Protein AF-A0A497MCX7-F1 (afdb_monomer_lite)

pLDDT: mean 82.92, std 21.29, range [34.97, 98.62]

Radius of gyration: 28.38 Å; chains: 1; bounding box: 63×78×64 Å

Foldseek 3Di:
DDDDDDWDKDKDKDKDKDKDWDDDDDPDDDDDPTDIDIDIDIDIDIDGDDPDQADADPPPRHNLKDFAPPDPGPQAWMARLPPRDIDGHHDDPVRSLCSLLPAADPLRVVQSVQSCCCRVVVPVVGDNSVPWDKDWFWDPDPPDAFKTWTWIDTPQKIKIWIWGPDRSQPIKIWIFIDHNNHTPATWIAHSNHIDGD

Structure (mmCIF, N/CA/C/O backbone):
data_AF-A0A497MCX7-F1
#
_entry.id   AF-A0A497MCX7-F1
#
loop_
_atom_site.group_PDB
_atom_site.id
_atom_site.type_symbol
_atom_site.label_atom_id
_atom_site.label_alt_id
_atom_site.label_comp_id
_atom_site.label_asym_id
_atom_site.label_entity_id
_atom_site.label_seq_id
_atom_site.pdbx_PDB_ins_code
_atom_site.Cartn_x
_atom_site.Cartn_y
_atom_site.Cartn_z
_atom_site.occupancy
_atom_site.B_iso_or_equiv
_atom_site.auth_seq_id
_atom_site.auth_comp_id
_atom_site.auth_asym_id
_atom_site.auth_atom_id
_atom_site.pdbx_PDB_model_num
ATOM 1 N N . MET A 1 1 ? -6.313 2.128 -35.343 1.00 34.97 1 MET A N 1
ATOM 2 C CA . MET A 1 1 ? -4.839 2.001 -35.446 1.00 34.97 1 MET A CA 1
ATOM 3 C C . MET A 1 1 ? -4.384 0.800 -34.627 1.00 34.97 1 MET A C 1
ATOM 5 O O . MET A 1 1 ? -4.460 0.830 -33.407 1.00 34.97 1 MET A O 1
ATOM 9 N N . SER A 1 2 ? -4.014 -0.288 -35.305 1.00 35.59 2 SER A N 1
ATOM 10 C CA . SER A 1 2 ? -3.614 -1.563 -34.694 1.00 35.59 2 SER A CA 1
ATOM 11 C C . SER A 1 2 ? -2.166 -1.484 -34.199 1.00 35.59 2 SER A C 1
ATOM 13 O O . SER A 1 2 ? -1.246 -1.266 -34.986 1.00 35.59 2 SER A O 1
ATOM 15 N N . SER A 1 3 ? -1.964 -1.613 -32.886 1.00 36.03 3 SER A N 1
ATOM 16 C CA . SER A 1 3 ? -0.640 -1.626 -32.259 1.00 36.03 3 SER A CA 1
ATOM 17 C C . SER A 1 3 ? -0.003 -3.004 -32.452 1.00 36.03 3 SER A C 1
ATOM 19 O O . SER A 1 3 ? -0.353 -3.967 -31.769 1.00 36.03 3 SER A O 1
ATOM 21 N N . ARG A 1 4 ? 0.938 -3.109 -33.399 1.00 41.69 4 ARG A N 1
ATOM 22 C CA . ARG A 1 4 ? 1.825 -4.275 -33.522 1.00 41.69 4 ARG A CA 1
ATOM 23 C C . ARG A 1 4 ? 2.692 -4.354 -32.261 1.00 41.69 4 ARG A C 1
ATOM 25 O O . ARG A 1 4 ? 3.609 -3.555 -32.095 1.00 41.69 4 ARG A O 1
ATOM 32 N N . ARG A 1 5 ? 2.407 -5.305 -31.366 1.00 44.16 5 ARG A N 1
ATOM 33 C CA . ARG A 1 5 ? 3.313 -5.656 -30.261 1.00 44.16 5 ARG A CA 1
ATOM 34 C C . ARG A 1 5 ? 4.554 -6.320 -30.860 1.00 44.16 5 ARG A C 1
ATOM 36 O O . ARG A 1 5 ? 4.453 -7.394 -31.448 1.00 44.16 5 ARG A O 1
ATOM 43 N N . SER A 1 6 ? 5.708 -5.671 -30.747 1.00 40.19 6 SER A N 1
ATOM 44 C CA . SER A 1 6 ? 7.000 -6.265 -31.079 1.00 40.19 6 SER A CA 1
ATOM 45 C C . SER A 1 6 ? 7.389 -7.251 -29.975 1.00 40.19 6 SER A C 1
ATOM 47 O O . SER A 1 6 ? 7.612 -6.874 -28.828 1.00 40.19 6 SER A O 1
ATOM 49 N N . PHE A 1 7 ? 7.431 -8.538 -30.310 1.00 42.22 7 PHE A N 1
ATOM 50 C CA . PHE A 1 7 ? 7.986 -9.577 -29.446 1.00 42.22 7 PHE A CA 1
ATOM 51 C C . PHE A 1 7 ? 9.450 -9.783 -29.839 1.00 42.22 7 PHE A C 1
ATOM 53 O O . PHE A 1 7 ? 9.732 -10.002 -31.019 1.00 42.22 7 PHE A O 1
ATOM 60 N N . LEU A 1 8 ? 10.380 -9.724 -28.880 1.00 45.66 8 LEU A N 1
ATOM 61 C CA . LEU A 1 8 ? 11.748 -10.173 -29.131 1.00 45.66 8 LEU A CA 1
ATOM 62 C C . LEU A 1 8 ? 11.752 -11.703 -29.189 1.00 45.66 8 LEU A C 1
ATOM 64 O O . LEU A 1 8 ? 11.409 -12.380 -28.218 1.00 45.66 8 LEU A O 1
ATOM 68 N N . LYS A 1 9 ? 12.109 -12.240 -30.355 1.00 38.88 9 LYS A N 1
ATOM 69 C CA . LYS A 1 9 ? 12.326 -13.670 -30.566 1.00 38.88 9 LYS A CA 1
ATOM 70 C C . LYS A 1 9 ? 13.809 -13.943 -30.375 1.00 38.88 9 LYS A C 1
ATOM 72 O O . LYS A 1 9 ? 14.625 -13.376 -31.095 1.00 38.88 9 LYS A O 1
ATOM 77 N N . TYR A 1 10 ? 14.143 -14.816 -29.437 1.00 46.81 10 TYR A N 1
ATOM 78 C CA . TYR A 1 10 ? 15.496 -15.339 -29.296 1.00 46.81 10 TYR A CA 1
ATOM 79 C C . TYR A 1 10 ? 15.496 -16.804 -29.738 1.00 46.81 10 TYR A C 1
ATOM 81 O O . TYR A 1 10 ? 14.573 -17.559 -29.419 1.00 46.81 10 TYR A O 1
ATOM 89 N N . ALA A 1 11 ? 16.509 -17.191 -30.511 1.00 42.12 11 ALA A N 1
ATOM 90 C CA . ALA A 1 11 ? 16.743 -18.578 -30.885 1.00 42.12 11 ALA A CA 1
ATOM 91 C C . ALA A 1 11 ? 17.741 -19.180 -29.894 1.00 42.12 11 ALA A C 1
ATOM 93 O O . ALA A 1 11 ? 18.846 -18.662 -29.740 1.00 42.12 11 ALA A O 1
ATOM 94 N N . VAL A 1 12 ? 17.348 -20.258 -29.220 1.00 50.28 12 VAL A N 1
ATOM 95 C CA . VAL A 1 12 ? 18.275 -21.084 -28.444 1.00 50.28 12 VAL A CA 1
ATOM 96 C C . VAL A 1 12 ? 18.600 -22.297 -29.306 1.00 50.28 12 VAL A C 1
ATOM 98 O O . VAL A 1 12 ? 17.693 -23.005 -29.750 1.00 50.28 12 VAL A O 1
ATOM 101 N N . VAL A 1 13 ? 19.887 -22.503 -29.575 1.00 47.22 13 VAL A N 1
ATOM 102 C CA . VAL A 1 13 ? 20.379 -23.651 -30.340 1.00 47.22 13 VAL A CA 1
ATOM 103 C C . VAL A 1 13 ? 20.881 -24.685 -29.344 1.00 47.22 13 VAL A C 1
ATOM 105 O O . VAL A 1 13 ? 21.823 -24.418 -28.601 1.00 47.22 13 VAL A O 1
ATOM 108 N N . VAL A 1 14 ? 20.243 -25.854 -29.318 1.00 52.25 14 VAL A N 1
ATOM 109 C CA . VAL A 1 14 ? 20.723 -27.008 -28.552 1.00 52.25 14 VAL A CA 1
ATOM 110 C C . VAL A 1 14 ? 21.223 -28.043 -29.550 1.00 52.25 14 VAL A C 1
ATOM 112 O O . VAL A 1 14 ? 20.478 -28.480 -30.430 1.00 52.25 14 VAL A O 1
ATOM 115 N N . VAL A 1 15 ? 22.496 -28.412 -29.426 1.00 49.47 15 VAL A N 1
ATOM 116 C CA . VAL A 1 15 ? 23.101 -29.484 -30.219 1.00 49.47 15 VAL A CA 1
ATOM 117 C C . VAL A 1 15 ? 23.010 -30.764 -29.404 1.00 49.47 15 VAL A C 1
ATOM 119 O O . VAL A 1 15 ? 23.527 -30.828 -28.289 1.00 49.47 15 VAL A O 1
ATOM 122 N N . VAL A 1 16 ? 22.317 -31.765 -29.942 1.00 51.94 16 VAL A N 1
ATOM 123 C CA . VAL A 1 16 ? 22.248 -33.101 -29.348 1.00 51.94 16 VAL A CA 1
ATOM 124 C C . VAL A 1 16 ? 22.991 -34.055 -30.272 1.00 51.94 16 VAL A C 1
ATOM 126 O O . VAL A 1 16 ? 22.637 -34.184 -31.447 1.00 51.94 16 VAL A O 1
ATOM 129 N N . SER A 1 17 ? 24.012 -34.717 -29.735 1.00 46.06 17 SER A N 1
ATOM 130 C CA . SER A 1 17 ? 24.825 -35.691 -30.465 1.00 46.06 17 SER A CA 1
ATOM 131 C C . SER A 1 17 ? 24.505 -37.096 -29.968 1.00 46.06 17 SER A C 1
ATOM 133 O O . SER A 1 17 ? 24.541 -37.355 -28.765 1.00 46.06 17 SER A O 1
ATOM 135 N N . ALA A 1 18 ? 24.199 -38.009 -30.889 1.00 48.91 18 ALA A N 1
ATOM 136 C CA . ALA A 1 18 ? 24.044 -39.430 -30.599 1.00 48.91 18 ALA A CA 1
ATOM 137 C C . ALA A 1 18 ? 25.051 -40.235 -31.429 1.00 48.91 18 ALA A C 1
ATOM 139 O O . ALA A 1 18 ? 25.219 -39.997 -32.628 1.00 48.91 18 ALA A O 1
ATOM 140 N N . VAL A 1 19 ? 25.725 -41.188 -30.784 1.00 49.69 19 VAL A N 1
ATOM 141 C CA . VAL A 1 19 ? 26.659 -42.111 -31.439 1.00 49.69 19 VAL A CA 1
ATOM 142 C C . VAL A 1 19 ? 25.929 -43.425 -31.673 1.00 49.69 19 VAL A C 1
ATOM 144 O O . VAL A 1 19 ? 25.450 -44.041 -30.722 1.00 49.69 19 VAL A O 1
ATOM 147 N N . VAL A 1 20 ? 25.829 -43.850 -32.933 1.00 49.81 20 VAL A N 1
ATOM 148 C CA . VAL A 1 20 ? 25.212 -45.130 -33.297 1.00 49.81 20 VAL A CA 1
ATOM 149 C C . VAL A 1 20 ? 26.296 -46.057 -33.835 1.00 49.81 20 VAL A C 1
ATOM 151 O O . VAL A 1 20 ? 27.012 -45.714 -34.778 1.00 49.81 20 VAL A O 1
ATOM 154 N N . THR A 1 21 ? 26.406 -47.243 -33.239 1.00 50.03 21 THR A N 1
ATOM 155 C CA . THR A 1 21 ? 27.347 -48.283 -33.666 1.00 50.03 21 THR A CA 1
ATOM 156 C C . THR A 1 21 ? 26.560 -49.418 -34.304 1.00 50.03 21 THR A C 1
ATOM 158 O O . THR A 1 21 ? 25.803 -50.108 -33.625 1.00 50.03 21 THR A O 1
ATOM 161 N N . ALA A 1 22 ? 26.721 -49.617 -35.612 1.00 51.72 22 ALA A N 1
ATOM 162 C CA . ALA A 1 22 ? 26.140 -50.760 -36.307 1.00 51.72 22 ALA A CA 1
ATOM 163 C C . ALA A 1 22 ? 27.131 -51.933 -36.282 1.00 51.72 22 ALA A C 1
ATOM 165 O O . ALA A 1 22 ? 28.214 -51.842 -36.859 1.00 51.72 22 ALA A O 1
ATOM 166 N N . ALA A 1 23 ? 26.764 -53.034 -35.627 1.00 49.00 23 ALA A N 1
ATOM 167 C CA . ALA A 1 23 ? 27.477 -54.304 -35.732 1.00 49.00 23 ALA A CA 1
ATOM 168 C C . ALA A 1 23 ? 26.759 -55.178 -36.770 1.00 49.00 23 ALA A C 1
ATOM 170 O O . ALA A 1 23 ? 25.664 -55.673 -36.517 1.00 49.00 23 ALA A O 1
ATOM 171 N N . GLY A 1 24 ? 27.341 -55.323 -37.961 1.00 46.06 24 GLY A N 1
ATOM 172 C CA . GLY A 1 24 ? 26.844 -56.261 -38.966 1.00 46.06 24 GLY A CA 1
ATOM 173 C C . GLY A 1 24 ? 27.399 -57.658 -38.704 1.00 46.06 24 GLY A C 1
ATOM 174 O O . GLY A 1 24 ? 28.614 -57.830 -38.665 1.00 46.06 24 GLY A O 1
ATOM 175 N N . THR A 1 25 ? 26.536 -58.660 -38.541 1.00 46.88 25 THR A N 1
ATOM 176 C CA . THR A 1 25 ? 26.940 -60.069 -38.482 1.00 46.88 25 THR A CA 1
ATOM 177 C C . THR A 1 25 ? 26.819 -60.699 -39.867 1.00 46.88 25 THR A C 1
ATOM 179 O O . THR A 1 25 ? 25.727 -61.014 -40.327 1.00 46.88 25 THR A O 1
ATOM 182 N N . TRP A 1 26 ? 27.957 -60.917 -40.527 1.00 48.31 26 TRP A N 1
ATOM 183 C CA . TRP A 1 26 ? 28.061 -61.822 -41.672 1.00 48.31 26 TRP A CA 1
ATOM 184 C C . TRP A 1 26 ? 29.090 -62.892 -41.331 1.00 48.31 26 TRP A C 1
ATOM 186 O O . TRP A 1 26 ? 30.227 -62.590 -40.974 1.00 48.31 26 TRP A O 1
ATOM 196 N N . GLY A 1 27 ? 28.653 -64.149 -41.355 1.00 49.25 27 GLY A N 1
ATOM 197 C CA . GLY A 1 27 ? 29.453 -65.284 -40.924 1.00 49.25 27 GLY A CA 1
ATOM 198 C C . GLY A 1 27 ? 30.509 -65.664 -41.946 1.00 49.25 27 GLY A C 1
ATOM 199 O O . GLY A 1 27 ? 30.279 -66.612 -42.672 1.00 49.25 27 GLY A O 1
ATOM 200 N N . ILE A 1 28 ? 31.647 -64.966 -41.981 1.00 47.88 28 ILE A N 1
ATOM 201 C CA . ILE A 1 28 ? 32.963 -65.512 -42.360 1.00 47.88 28 ILE A CA 1
ATOM 202 C C . ILE A 1 28 ? 34.044 -64.596 -41.753 1.00 47.88 28 ILE A C 1
ATOM 204 O O . ILE A 1 28 ? 33.935 -63.374 -41.822 1.00 47.88 28 ILE A O 1
ATOM 208 N N . ALA A 1 29 ? 35.058 -65.178 -41.107 1.00 47.22 29 ALA A N 1
ATOM 209 C CA . ALA A 1 29 ? 36.025 -64.479 -40.258 1.00 47.22 29 ALA A CA 1
ATOM 210 C C . ALA A 1 29 ? 36.982 -63.550 -41.038 1.00 47.22 29 ALA A C 1
ATOM 212 O O . ALA A 1 29 ? 38.062 -63.962 -41.448 1.00 47.22 29 ALA A O 1
ATOM 213 N N . LEU A 1 30 ? 36.608 -62.278 -41.186 1.00 43.28 30 LEU A N 1
ATOM 214 C CA . LEU A 1 30 ? 37.504 -61.160 -41.497 1.00 43.28 30 LEU A CA 1
ATOM 215 C C . LEU A 1 30 ? 37.097 -59.968 -40.617 1.00 43.28 30 LEU A C 1
ATOM 217 O O . LEU A 1 30 ? 35.990 -59.446 -40.739 1.00 43.28 30 LEU A O 1
ATOM 221 N N . SER A 1 31 ? 37.968 -59.551 -39.693 1.00 45.56 31 SER A N 1
ATOM 222 C CA . SER A 1 31 ? 37.706 -58.415 -38.802 1.00 45.56 31 SER A CA 1
ATOM 223 C C . SER A 1 31 ? 37.774 -57.098 -39.579 1.00 45.56 31 SER A C 1
ATOM 225 O O . SER A 1 31 ? 38.862 -56.628 -39.913 1.00 45.56 31 SER A O 1
ATOM 227 N N . MET A 1 32 ? 36.624 -56.484 -39.855 1.00 48.66 32 MET A N 1
ATOM 228 C CA . MET A 1 32 ? 36.565 -55.097 -40.324 1.00 48.66 32 MET A CA 1
ATOM 229 C C . MET A 1 32 ? 36.502 -54.131 -39.129 1.00 48.66 32 MET A C 1
ATOM 231 O O . MET A 1 32 ? 35.839 -54.441 -38.136 1.00 48.66 32 MET A O 1
ATOM 235 N N . PRO A 1 33 ? 37.150 -52.952 -39.199 1.00 51.59 33 PRO A N 1
ATOM 236 C CA . PRO A 1 33 ? 37.013 -51.936 -38.163 1.00 51.59 33 PRO A CA 1
ATOM 237 C C . PRO A 1 33 ? 35.563 -51.435 -38.112 1.00 51.59 33 PRO A C 1
ATOM 239 O O . PRO A 1 33 ? 34.989 -51.054 -39.135 1.00 51.59 33 PRO A O 1
ATOM 242 N N . ALA A 1 34 ? 34.963 -51.444 -36.919 1.00 52.19 34 ALA A N 1
ATOM 243 C CA . ALA A 1 34 ? 33.622 -50.916 -36.696 1.00 52.19 34 ALA A CA 1
ATOM 244 C C . ALA A 1 34 ? 33.571 -49.433 -37.098 1.00 52.19 34 ALA A C 1
ATOM 246 O O . ALA A 1 34 ? 34.342 -48.616 -36.596 1.00 52.19 34 ALA A O 1
ATOM 247 N N . LYS A 1 35 ? 32.669 -49.081 -38.019 1.00 49.09 35 LYS A N 1
ATOM 248 C CA . LYS A 1 35 ? 32.489 -47.702 -38.481 1.00 49.09 35 LYS A CA 1
ATOM 249 C C . LYS A 1 35 ? 31.479 -47.001 -37.577 1.00 49.09 35 LYS A C 1
ATOM 251 O O . LYS A 1 35 ? 30.279 -47.240 -37.680 1.00 49.09 35 LYS A O 1
ATOM 256 N N . THR A 1 36 ? 31.962 -46.151 -36.680 1.00 49.91 36 THR A N 1
ATOM 257 C CA . THR A 1 36 ? 31.125 -45.271 -35.856 1.00 49.91 36 THR A CA 1
ATOM 258 C C . THR A 1 36 ? 30.637 -44.091 -36.690 1.00 49.91 36 THR A C 1
ATOM 260 O O . THR A 1 36 ? 31.425 -43.429 -37.366 1.00 49.91 36 THR A O 1
ATOM 263 N N . VAL A 1 37 ? 29.332 -43.823 -36.650 1.00 53.06 37 VAL A N 1
ATOM 264 C CA . VAL A 1 37 ? 28.725 -42.653 -37.296 1.00 53.06 37 VAL A CA 1
ATOM 265 C C . VAL A 1 37 ? 28.116 -41.778 -36.207 1.00 53.06 37 VAL A C 1
ATOM 267 O O . VAL A 1 37 ? 27.220 -42.208 -35.478 1.00 53.06 37 VAL A O 1
ATOM 270 N N . THR A 1 38 ? 28.616 -40.550 -36.089 1.00 50.44 38 THR A N 1
ATOM 271 C CA . THR A 1 38 ? 28.046 -39.531 -35.203 1.00 50.44 38 THR A CA 1
ATOM 272 C C . THR A 1 38 ? 26.963 -38.783 -35.968 1.00 50.44 38 THR A C 1
ATOM 274 O O . THR A 1 38 ? 27.232 -38.225 -37.031 1.00 50.44 38 THR A O 1
ATOM 277 N N . VAL A 1 39 ? 25.737 -38.779 -35.444 1.00 55.00 39 VAL A N 1
ATOM 278 C CA . VAL A 1 39 ? 24.632 -37.995 -36.004 1.00 55.00 39 VAL A CA 1
ATOM 279 C C . VAL A 1 39 ? 24.376 -36.815 -35.074 1.00 55.00 39 VAL A C 1
ATOM 281 O O . VAL A 1 39 ? 23.995 -36.996 -33.916 1.00 55.00 39 VAL A O 1
ATOM 284 N N . GLU A 1 40 ? 24.591 -35.604 -35.582 1.00 50.06 40 GLU A N 1
ATOM 285 C CA . GLU A 1 40 ? 24.297 -34.360 -34.872 1.00 50.06 40 GLU A CA 1
ATOM 286 C C . GLU A 1 40 ? 22.958 -33.811 -35.361 1.00 50.06 40 GLU A C 1
ATOM 288 O O . GLU A 1 40 ? 22.770 -33.560 -36.553 1.00 50.06 40 GLU A O 1
ATOM 293 N N . LYS A 1 41 ? 21.998 -33.639 -34.446 1.00 55.12 41 LYS A N 1
ATOM 294 C CA . LYS A 1 41 ? 20.719 -32.995 -34.755 1.00 55.12 41 LYS A CA 1
ATOM 295 C C . LYS A 1 41 ? 20.667 -31.643 -34.062 1.00 55.12 41 LYS A C 1
ATOM 297 O O . LYS A 1 41 ? 20.536 -31.559 -32.842 1.00 55.12 41 LYS A O 1
ATOM 302 N N . THR A 1 42 ? 20.724 -30.582 -34.857 1.00 49.50 42 THR A N 1
ATOM 303 C CA . THR A 1 42 ? 20.530 -29.214 -34.375 1.00 49.50 42 THR A CA 1
ATOM 304 C C . THR A 1 42 ? 19.041 -28.963 -34.173 1.00 49.50 42 THR A C 1
ATOM 306 O O . THR A 1 42 ? 18.270 -28.946 -35.135 1.00 49.50 42 THR A O 1
ATOM 309 N N . VAL A 1 43 ? 18.617 -28.786 -32.921 1.00 55.47 43 VAL A N 1
ATOM 310 C CA . VAL A 1 43 ? 17.240 -28.408 -32.588 1.00 55.47 43 VAL A CA 1
ATOM 311 C C . VAL A 1 43 ? 17.221 -26.914 -32.286 1.00 55.47 43 VAL A C 1
ATOM 313 O O . VAL A 1 43 ? 17.753 -26.460 -31.272 1.00 55.47 43 VAL A O 1
ATOM 316 N N . THR A 1 44 ? 16.613 -26.142 -33.186 1.00 47.81 44 THR A N 1
ATOM 317 C CA . THR A 1 44 ? 16.430 -24.697 -33.014 1.00 47.81 44 THR A CA 1
ATOM 318 C C . THR A 1 44 ? 15.050 -24.437 -32.427 1.00 47.81 44 THR A C 1
ATOM 320 O O . THR A 1 44 ? 14.045 -24.510 -33.134 1.00 47.81 44 THR A O 1
ATOM 323 N N . THR A 1 45 ? 14.992 -24.103 -31.138 1.00 47.97 45 THR A N 1
ATOM 324 C CA . THR A 1 45 ? 13.738 -23.725 -30.474 1.00 47.97 45 THR A CA 1
ATOM 325 C C . THR A 1 45 ? 13.632 -22.206 -30.435 1.00 47.97 45 THR A C 1
ATOM 327 O O . THR A 1 45 ? 14.499 -21.511 -29.900 1.00 47.97 45 THR A O 1
ATOM 330 N N . THR A 1 46 ? 12.554 -21.672 -31.006 1.00 44.12 46 THR A N 1
ATOM 331 C CA . THR A 1 46 ? 12.221 -20.248 -30.906 1.00 44.12 46 THR A CA 1
ATOM 332 C C . THR A 1 46 ? 11.408 -20.011 -29.640 1.00 44.12 46 THR A C 1
ATOM 334 O O . THR A 1 46 ? 10.263 -20.446 -29.531 1.00 44.12 46 THR A O 1
ATOM 337 N N . VAL A 1 47 ? 11.990 -19.306 -28.668 1.00 49.31 47 VAL A N 1
ATOM 338 C CA . VAL A 1 47 ? 11.282 -18.910 -27.446 1.00 49.31 47 VAL A CA 1
ATOM 339 C C . VAL A 1 47 ? 10.695 -17.522 -27.671 1.00 49.31 47 VAL A C 1
ATOM 341 O O . VAL A 1 47 ? 11.417 -16.541 -27.862 1.00 49.31 47 VAL A O 1
ATOM 344 N N . THR A 1 48 ? 9.365 -17.430 -27.668 1.00 44.53 48 THR A N 1
ATOM 345 C CA . THR A 1 48 ? 8.673 -16.137 -27.704 1.00 44.53 48 THR A CA 1
ATOM 346 C C . THR A 1 48 ? 8.585 -15.608 -26.278 1.00 44.53 48 THR A C 1
ATOM 348 O O . THR A 1 48 ? 7.742 -16.051 -25.499 1.00 44.53 48 THR A O 1
ATOM 351 N N . VAL A 1 49 ? 9.464 -14.673 -25.913 1.00 53.53 49 VAL A N 1
ATOM 352 C CA . VAL A 1 49 ? 9.419 -14.037 -24.593 1.00 53.53 49 VAL A CA 1
ATOM 353 C C . VAL A 1 49 ? 8.361 -12.939 -24.636 1.00 53.53 49 VAL A C 1
ATOM 355 O O . VAL A 1 49 ? 8.545 -11.892 -25.256 1.00 53.53 49 VAL A O 1
ATOM 358 N N . THR A 1 50 ? 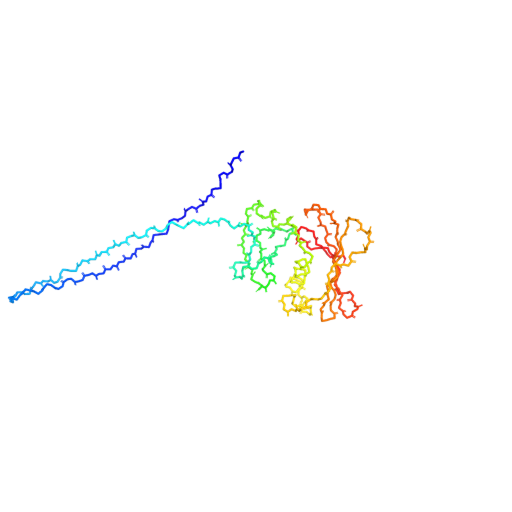7.217 -13.190 -24.002 1.00 54.91 50 THR A N 1
ATOM 359 C CA . THR A 1 50 ? 6.194 -12.154 -23.825 1.00 54.91 50 THR A CA 1
ATOM 360 C C . THR A 1 50 ? 6.695 -11.157 -22.779 1.00 54.91 50 THR A C 1
ATOM 362 O O . THR A 1 50 ? 7.070 -11.584 -21.684 1.00 54.91 50 THR A O 1
ATOM 365 N N . PRO A 1 51 ? 6.739 -9.845 -23.078 1.00 63.62 51 PRO A N 1
ATOM 366 C CA . PRO A 1 51 ? 7.150 -8.859 -22.090 1.00 63.62 51 PRO A CA 1
ATOM 367 C C . PRO A 1 51 ? 6.187 -8.884 -20.892 1.00 63.62 51 PRO A C 1
ATOM 369 O O . PRO A 1 51 ? 4.976 -9.030 -21.090 1.00 63.62 51 PRO A O 1
ATOM 372 N N . PRO A 1 52 ? 6.700 -8.746 -19.657 1.00 67.81 52 PRO A N 1
ATOM 373 C CA . PRO A 1 52 ? 5.866 -8.783 -18.465 1.00 67.81 52 PRO A CA 1
ATOM 374 C C . PRO A 1 52 ? 4.835 -7.651 -18.502 1.00 67.81 52 PRO A C 1
ATOM 376 O O . PRO A 1 52 ? 5.150 -6.513 -18.849 1.00 67.81 52 PRO A O 1
ATOM 379 N N . THR A 1 53 ? 3.593 -7.975 -18.145 1.00 79.75 53 THR A N 1
ATOM 380 C CA . THR A 1 53 ? 2.467 -7.028 -18.104 1.00 79.75 53 THR A CA 1
ATOM 381 C C . THR A 1 53 ? 2.355 -6.291 -16.772 1.00 79.75 53 THR A C 1
ATOM 383 O O . THR A 1 53 ? 1.625 -5.311 -16.678 1.00 79.75 53 THR A O 1
ATOM 386 N N . THR A 1 54 ? 3.076 -6.750 -15.747 1.00 89.25 54 THR A N 1
ATOM 387 C CA . THR A 1 54 ? 3.135 -6.147 -14.414 1.00 89.25 54 THR A CA 1
ATOM 388 C C . THR A 1 54 ? 4.518 -6.363 -13.797 1.00 89.25 54 THR A C 1
ATOM 390 O O . THR A 1 54 ? 5.278 -7.228 -14.240 1.00 89.25 54 THR A O 1
ATOM 393 N N . ILE A 1 55 ? 4.861 -5.568 -12.785 1.00 95.69 55 ILE A N 1
ATOM 394 C CA . ILE A 1 55 ? 6.126 -5.674 -12.055 1.00 95.69 55 ILE A CA 1
ATOM 395 C C . ILE A 1 55 ? 5.920 -6.599 -10.852 1.00 95.69 55 ILE A C 1
ATOM 397 O O . ILE A 1 55 ? 5.185 -6.271 -9.922 1.00 95.69 55 ILE A O 1
ATOM 401 N N . THR A 1 56 ? 6.591 -7.749 -10.864 1.00 97.00 56 THR A N 1
ATOM 402 C CA . THR A 1 56 ? 6.548 -8.760 -9.799 1.00 97.00 56 THR A CA 1
ATOM 403 C C . THR A 1 56 ? 7.945 -9.095 -9.299 1.00 97.00 56 THR A C 1
ATOM 405 O O . THR A 1 56 ? 8.952 -8.871 -9.975 1.00 97.00 56 THR A O 1
ATOM 408 N N . CYS A 1 57 ? 8.014 -9.668 -8.101 1.00 97.00 57 CYS A N 1
ATOM 409 C CA . CYS A 1 57 ? 9.245 -10.220 -7.560 1.00 97.00 57 CYS A CA 1
ATOM 410 C C . CYS A 1 57 ? 9.786 -11.336 -8.464 1.00 97.00 57 CYS A C 1
ATOM 412 O O . CYS A 1 57 ? 9.052 -12.256 -8.826 1.00 97.00 57 CYS A O 1
ATOM 414 N N . LEU A 1 58 ? 11.087 -11.288 -8.756 1.00 95.50 58 LEU A N 1
ATOM 415 C CA . LEU A 1 58 ? 11.769 -12.275 -9.601 1.00 95.50 58 LEU A CA 1
ATOM 416 C C . LEU A 1 58 ? 11.973 -13.636 -8.913 1.00 95.50 58 LEU A C 1
ATOM 418 O O . LEU A 1 58 ? 12.275 -14.614 -9.586 1.00 95.50 58 LEU A O 1
ATOM 422 N N . THR A 1 59 ? 11.808 -13.702 -7.589 1.00 96.62 59 THR A N 1
ATOM 423 C CA . THR A 1 59 ? 12.012 -14.926 -6.799 1.00 96.62 59 THR A CA 1
ATOM 424 C C . THR A 1 59 ? 10.701 -15.624 -6.456 1.00 96.62 59 THR A C 1
ATOM 426 O O . THR A 1 59 ? 10.592 -16.829 -6.632 1.00 96.62 59 THR A O 1
ATOM 429 N N . CYS A 1 60 ? 9.699 -14.891 -5.956 1.00 96.12 60 CYS A N 1
ATOM 430 C CA . CYS A 1 60 ? 8.445 -15.488 -5.475 1.00 96.12 60 CYS A CA 1
ATOM 431 C C . CYS A 1 60 ? 7.202 -15.082 -6.279 1.00 96.12 60 CYS A C 1
ATOM 433 O O . CYS A 1 60 ? 6.091 -15.430 -5.888 1.00 96.12 60 CYS A O 1
ATOM 435 N N . GLY A 1 61 ? 7.354 -14.288 -7.345 1.00 95.75 61 GLY A N 1
ATOM 436 C CA . GLY A 1 61 ? 6.238 -13.840 -8.187 1.00 95.75 61 GLY A CA 1
ATOM 437 C C . GLY A 1 61 ? 5.274 -12.841 -7.532 1.00 95.75 61 GLY A C 1
ATOM 438 O O . GLY A 1 61 ? 4.311 -12.427 -8.164 1.00 95.75 61 GLY A O 1
ATOM 439 N N . SER A 1 62 ? 5.520 -12.422 -6.286 1.00 96.88 62 SER A N 1
ATOM 440 C CA . SER A 1 62 ? 4.661 -11.476 -5.561 1.00 96.88 62 SER A CA 1
ATOM 441 C C . SER A 1 62 ? 4.536 -10.126 -6.273 1.00 96.88 62 SER A C 1
ATOM 443 O O . SER A 1 62 ? 5.535 -9.574 -6.735 1.00 96.88 62 SER A O 1
ATOM 445 N N . THR A 1 63 ? 3.334 -9.553 -6.278 1.00 97.00 63 THR A N 1
ATOM 446 C CA . THR A 1 63 ? 3.051 -8.177 -6.727 1.00 97.00 63 THR A CA 1
ATOM 447 C C . THR A 1 63 ? 3.344 -7.124 -5.653 1.00 97.00 63 THR A C 1
ATOM 449 O O . THR A 1 63 ? 3.423 -5.935 -5.962 1.00 97.00 63 THR A O 1
ATOM 452 N N . TYR A 1 64 ? 3.538 -7.538 -4.393 1.00 98.06 64 TYR A N 1
ATOM 453 C CA . TYR A 1 64 ? 3.943 -6.667 -3.285 1.00 98.06 64 TYR A CA 1
ATOM 454 C C . TYR A 1 64 ? 5.422 -6.295 -3.411 1.00 98.06 64 TYR A C 1
ATOM 456 O O . TYR A 1 64 ? 6.291 -6.847 -2.734 1.00 98.06 64 TYR A O 1
ATOM 464 N N . VAL A 1 65 ? 5.705 -5.378 -4.327 1.00 98.06 65 VAL A N 1
ATOM 465 C CA . VAL A 1 65 ? 7.040 -4.864 -4.632 1.00 98.06 65 VAL A CA 1
ATOM 466 C C . VAL A 1 65 ? 7.099 -3.375 -4.326 1.00 98.06 65 VAL A C 1
ATOM 468 O O . VAL A 1 65 ? 6.094 -2.683 -4.45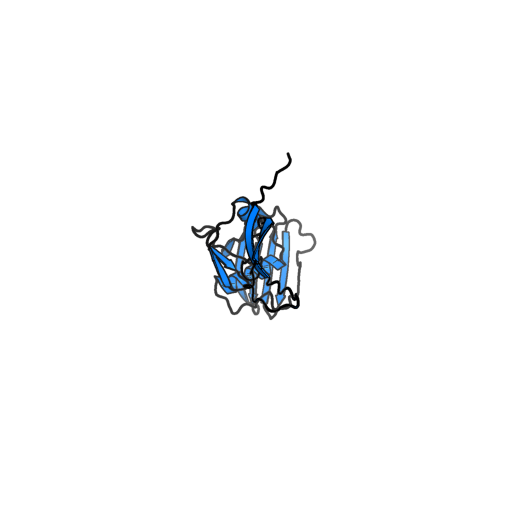4 1.00 98.06 65 VAL A O 1
ATOM 471 N N . TYR A 1 66 ? 8.267 -2.892 -3.928 1.00 98.12 66 TYR A N 1
ATOM 472 C CA . TYR A 1 66 ? 8.511 -1.512 -3.529 1.00 98.12 66 TYR A CA 1
ATOM 473 C C . TYR A 1 66 ? 9.795 -0.995 -4.175 1.00 98.12 66 TYR A C 1
ATOM 475 O O . TYR A 1 66 ? 10.772 -1.733 -4.295 1.00 98.12 66 TYR A O 1
ATOM 483 N N . THR A 1 67 ? 9.795 0.281 -4.542 1.00 97.81 67 THR A N 1
ATOM 484 C CA . THR A 1 67 ? 10.974 1.050 -4.950 1.00 97.81 67 THR A CA 1
ATOM 485 C C . THR A 1 67 ? 10.895 2.421 -4.265 1.00 97.81 67 THR A C 1
ATOM 487 O O . THR A 1 67 ? 9.781 2.895 -4.023 1.00 97.81 67 THR A O 1
ATOM 490 N N . PRO A 1 68 ? 12.018 3.057 -3.889 1.00 95.81 68 PRO A N 1
ATOM 491 C CA . PRO A 1 68 ? 12.002 4.353 -3.210 1.00 95.81 68 PRO A CA 1
ATOM 492 C C . PRO A 1 68 ? 11.646 5.494 -4.180 1.00 95.81 68 PRO A C 1
ATOM 494 O O . PRO A 1 68 ? 12.523 6.166 -4.726 1.00 95.81 68 PRO A O 1
ATOM 497 N N . ILE A 1 69 ? 10.344 5.700 -4.391 1.00 96.00 69 ILE A N 1
ATOM 498 C CA . ILE A 1 69 ? 9.776 6.753 -5.250 1.00 96.00 69 ILE A CA 1
ATOM 499 C C . ILE A 1 69 ? 10.197 8.145 -4.749 1.00 96.00 69 ILE A C 1
ATOM 501 O O . ILE A 1 69 ? 10.139 8.424 -3.549 1.00 96.00 69 ILE A O 1
ATOM 505 N N . GLY A 1 70 ? 10.600 9.018 -5.673 1.00 92.69 70 GLY A N 1
ATOM 506 C CA . GLY A 1 70 ? 11.127 10.358 -5.413 1.00 92.69 70 GLY A CA 1
ATOM 507 C C . GLY A 1 70 ? 12.638 10.399 -5.171 1.00 92.69 70 GLY A C 1
ATOM 508 O O . GLY A 1 70 ? 13.159 11.420 -4.730 1.00 92.69 70 GLY A O 1
ATOM 509 N N . THR A 1 71 ? 13.359 9.303 -5.429 1.00 93.62 71 THR A N 1
ATOM 510 C CA . THR A 1 71 ? 14.815 9.217 -5.237 1.00 93.62 71 THR A CA 1
ATOM 511 C C . THR A 1 71 ? 15.526 8.784 -6.517 1.00 93.62 71 THR A C 1
ATOM 513 O O . THR A 1 71 ? 14.910 8.258 -7.439 1.00 93.62 71 THR A O 1
ATOM 516 N N . LYS A 1 72 ? 16.861 8.901 -6.549 1.00 92.38 72 LYS A N 1
ATOM 517 C CA . LYS A 1 72 ? 17.697 8.371 -7.645 1.00 92.38 72 LYS A CA 1
ATOM 518 C C . LYS A 1 72 ? 17.598 6.848 -7.846 1.00 92.38 72 LYS A C 1
ATOM 520 O O . LYS A 1 72 ? 18.090 6.338 -8.846 1.00 92.38 72 LYS A O 1
ATOM 525 N N . SER A 1 73 ? 17.020 6.134 -6.878 1.00 94.31 73 SER A N 1
ATOM 526 C CA . SER A 1 73 ? 16.826 4.683 -6.909 1.00 94.31 73 SER A CA 1
ATOM 527 C C . SER A 1 73 ? 15.415 4.280 -7.372 1.00 94.31 73 SER A C 1
ATOM 529 O O . SER A 1 73 ? 15.128 3.082 -7.453 1.00 94.31 73 SER A O 1
ATOM 531 N N . GLU A 1 74 ? 14.538 5.245 -7.684 1.00 95.62 74 GLU A N 1
ATOM 532 C CA . GLU A 1 74 ? 13.202 5.006 -8.244 1.00 95.62 74 GLU A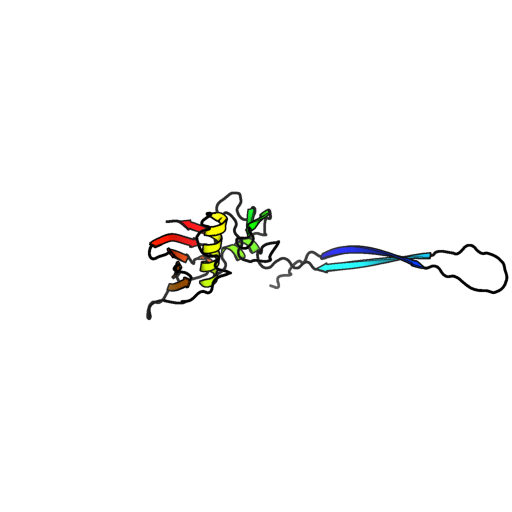 CA 1
ATOM 533 C C . GLU A 1 74 ? 13.284 4.241 -9.572 1.00 95.62 74 GLU A C 1
ATOM 535 O O . GLU A 1 74 ? 14.114 4.546 -10.426 1.00 95.62 74 GLU A O 1
ATOM 540 N N . ASN A 1 75 ? 12.423 3.230 -9.745 1.00 96.38 75 ASN A N 1
ATOM 541 C CA . ASN A 1 75 ? 12.407 2.363 -10.931 1.00 96.38 75 ASN A CA 1
ATOM 542 C C . ASN A 1 75 ? 13.795 1.767 -11.256 1.00 96.38 75 ASN A C 1
ATOM 544 O O . ASN A 1 75 ? 14.136 1.523 -12.412 1.00 96.38 75 ASN A O 1
ATOM 548 N N . PHE A 1 76 ? 14.620 1.529 -10.236 1.00 96.31 76 PHE A N 1
ATOM 549 C CA . PHE A 1 76 ? 15.927 0.898 -10.397 1.00 96.31 76 PHE A CA 1
ATOM 550 C C . PHE A 1 76 ? 16.213 -0.079 -9.267 1.00 96.31 76 PHE A C 1
ATOM 552 O O . PHE A 1 76 ? 16.511 -1.238 -9.547 1.00 96.31 76 PHE A O 1
ATOM 559 N N . GLU A 1 77 ? 16.071 0.343 -8.008 1.00 97.38 77 GLU A N 1
ATOM 560 C CA . GLU A 1 77 ? 16.239 -0.533 -6.849 1.00 97.38 77 GLU A CA 1
ATOM 561 C C . GLU A 1 77 ? 14.882 -0.965 -6.314 1.00 97.38 77 GLU A C 1
ATOM 563 O O . GLU A 1 77 ? 14.056 -0.154 -5.888 1.00 97.38 77 GLU A O 1
ATOM 568 N N . TRP A 1 78 ? 14.663 -2.272 -6.335 1.00 98.06 78 TRP A N 1
ATOM 569 C CA . TRP A 1 78 ? 13.398 -2.879 -5.975 1.00 98.06 78 TRP A CA 1
ATOM 570 C C . TRP A 1 78 ? 13.568 -3.828 -4.799 1.00 98.06 78 TRP A C 1
ATOM 572 O O . TRP A 1 78 ? 14.580 -4.516 -4.671 1.00 98.06 78 TRP A O 1
ATOM 582 N N . THR A 1 79 ? 12.546 -3.890 -3.956 1.00 98.44 79 THR A N 1
ATOM 583 C CA . THR A 1 79 ? 12.442 -4.815 -2.828 1.00 98.44 79 THR A CA 1
ATOM 584 C C . THR A 1 79 ? 11.101 -5.530 -2.888 1.00 98.44 79 THR A C 1
ATOM 586 O O . THR A 1 79 ? 10.054 -4.906 -3.055 1.00 98.44 79 THR A O 1
ATOM 589 N N . CYS A 1 80 ? 11.111 -6.849 -2.734 1.00 98.44 80 CYS A N 1
ATOM 590 C CA . CYS A 1 80 ? 9.901 -7.627 -2.535 1.00 98.44 80 CYS A CA 1
ATOM 591 C C . CYS A 1 80 ? 9.493 -7.526 -1.070 1.00 98.44 80 CYS A C 1
ATOM 593 O O . CYS A 1 80 ? 10.195 -8.028 -0.198 1.00 98.44 80 CYS A O 1
ATOM 595 N N . LEU A 1 81 ? 8.332 -6.941 -0.800 1.00 98.31 81 LEU A N 1
ATOM 596 C CA . LEU A 1 81 ? 7.827 -6.795 0.561 1.00 98.31 81 LEU A CA 1
ATOM 597 C C . LEU A 1 81 ? 7.354 -8.130 1.164 1.00 98.31 81 LEU A C 1
ATOM 599 O O . LEU A 1 81 ? 7.181 -8.223 2.372 1.00 98.31 81 LEU A O 1
ATOM 603 N N . ARG A 1 82 ? 7.161 -9.173 0.338 1.00 96.62 82 ARG A N 1
ATOM 604 C CA . ARG A 1 82 ? 6.749 -10.514 0.793 1.00 96.62 82 ARG A CA 1
ATOM 605 C C . ARG A 1 82 ? 7.921 -11.400 1.223 1.00 96.62 82 ARG A C 1
ATOM 607 O O . ARG A 1 82 ? 7.813 -12.081 2.233 1.00 96.62 82 ARG A O 1
ATOM 614 N N . CYS A 1 83 ? 9.000 -11.455 0.438 1.00 96.25 83 CYS A N 1
ATOM 615 C CA . CYS A 1 83 ? 10.139 -12.351 0.704 1.00 96.25 83 CYS A CA 1
ATOM 616 C C . CYS A 1 83 ? 11.464 -11.631 0.996 1.00 96.25 83 CYS A C 1
ATOM 618 O O . CYS A 1 83 ? 12.476 -12.298 1.179 1.00 96.25 83 CYS A O 1
ATOM 620 N N . GLY A 1 84 ? 11.492 -10.296 0.987 1.00 96.56 84 GLY A N 1
ATOM 621 C CA . GLY A 1 84 ? 12.694 -9.496 1.248 1.00 96.56 84 GLY A CA 1
ATOM 622 C C . GLY A 1 84 ? 13.709 -9.455 0.099 1.00 96.56 84 GLY A C 1
ATOM 623 O O . GLY A 1 84 ? 14.686 -8.713 0.177 1.00 96.56 84 GLY A O 1
ATOM 624 N N . TYR A 1 85 ? 13.499 -10.209 -0.989 1.00 97.88 85 TYR A N 1
ATOM 625 C CA . TYR A 1 85 ? 14.424 -10.221 -2.124 1.00 97.88 85 TYR A CA 1
ATOM 626 C C . TYR A 1 85 ? 14.569 -8.830 -2.751 1.00 97.88 85 TYR A C 1
ATOM 628 O O . TYR A 1 85 ? 13.569 -8.178 -3.071 1.00 97.88 85 TYR A O 1
ATOM 636 N N . ARG A 1 86 ? 15.816 -8.402 -2.962 1.00 98.06 86 ARG A N 1
ATOM 637 C CA . ARG A 1 86 ? 16.167 -7.120 -3.578 1.00 98.06 86 ARG A CA 1
ATOM 638 C C . ARG A 1 86 ? 16.782 -7.347 -4.948 1.00 98.06 86 ARG A C 1
ATOM 640 O O . ARG A 1 86 ? 17.608 -8.241 -5.111 1.00 98.06 86 ARG A O 1
ATOM 647 N N . TRP A 1 87 ? 16.409 -6.524 -5.921 1.00 98.06 87 TRP A N 1
ATOM 648 C CA . TRP A 1 87 ? 16.989 -6.584 -7.259 1.00 98.06 87 TRP A CA 1
ATOM 649 C C . TRP A 1 87 ? 17.149 -5.200 -7.871 1.00 98.06 87 TRP A C 1
ATOM 651 O O . TRP A 1 87 ? 16.465 -4.245 -7.499 1.00 98.06 87 TRP A O 1
ATOM 661 N N . LYS A 1 88 ? 18.062 -5.121 -8.840 1.00 97.25 88 LYS A N 1
ATOM 662 C CA . LYS A 1 88 ? 18.288 -3.928 -9.650 1.00 97.25 88 LYS A CA 1
ATOM 663 C C . LYS A 1 88 ? 17.767 -4.170 -11.054 1.00 97.25 88 LYS A C 1
ATOM 665 O O . LYS A 1 88 ? 18.211 -5.101 -11.723 1.00 97.25 88 LYS A O 1
ATOM 670 N N . LYS A 1 89 ? 16.784 -3.382 -11.478 1.00 95.44 89 LYS A N 1
ATOM 671 C CA . LYS A 1 89 ? 16.203 -3.452 -12.821 1.00 95.44 89 LYS A CA 1
ATOM 672 C C . LYS A 1 89 ? 15.437 -2.179 -13.129 1.00 95.44 89 LYS A C 1
ATOM 674 O O . LYS A 1 89 ? 14.563 -1.792 -12.359 1.00 95.44 89 LYS A O 1
ATOM 679 N N . THR A 1 90 ? 15.702 -1.611 -14.296 1.00 96.00 90 THR A N 1
ATOM 680 C CA . THR A 1 90 ? 14.885 -0.532 -14.848 1.00 96.00 90 THR A CA 1
ATOM 681 C C . THR A 1 90 ? 13.811 -1.111 -15.747 1.00 96.00 90 THR A C 1
ATOM 683 O O . THR A 1 90 ? 14.103 -1.872 -16.673 1.00 96.00 90 THR A O 1
ATOM 686 N N . TYR A 1 91 ? 12.556 -0.787 -15.451 1.00 95.69 91 TYR A N 1
ATOM 687 C CA . TYR A 1 91 ? 11.425 -1.177 -16.282 1.00 95.69 91 TYR A CA 1
ATOM 688 C C . TYR A 1 91 ? 11.090 -0.067 -17.286 1.00 95.69 91 TYR A C 1
ATOM 690 O O . TYR A 1 91 ? 11.302 1.108 -16.978 1.00 95.69 91 TYR A O 1
ATOM 698 N N . PRO A 1 92 ? 10.553 -0.411 -18.476 1.00 95.81 92 PRO A N 1
ATOM 699 C CA . PRO A 1 92 ? 10.092 0.584 -19.438 1.00 95.81 92 PRO A CA 1
ATOM 700 C C . PRO A 1 92 ? 9.098 1.554 -18.798 1.00 95.81 92 PRO A C 1
ATOM 702 O O . PRO A 1 92 ? 8.204 1.106 -18.079 1.00 95.81 92 PRO A O 1
ATOM 705 N N . GLU A 1 93 ? 9.207 2.846 -19.122 1.00 94.94 93 GLU A N 1
ATOM 706 C CA . GLU A 1 93 ? 8.416 3.914 -18.491 1.00 94.94 93 GLU A CA 1
ATOM 707 C C . GLU A 1 93 ? 6.923 3.584 -18.455 1.00 94.94 93 GLU A C 1
ATOM 709 O O . GLU A 1 93 ? 6.307 3.579 -17.399 1.00 94.94 93 GLU A O 1
ATOM 714 N N . LYS A 1 94 ? 6.362 3.144 -19.587 1.00 94.81 94 LYS A N 1
ATOM 715 C CA . LYS A 1 94 ? 4.951 2.751 -19.678 1.00 94.81 94 LYS A CA 1
ATOM 716 C C . LYS A 1 94 ? 4.538 1.705 -18.634 1.00 94.81 94 LYS A C 1
ATOM 718 O O . LYS A 1 94 ? 3.457 1.813 -18.064 1.00 94.81 94 LYS A O 1
ATOM 723 N N . LEU A 1 95 ? 5.367 0.682 -18.415 1.00 95.81 95 LEU A N 1
ATOM 724 C CA . LEU A 1 95 ? 5.084 -0.376 -17.442 1.00 95.81 95 LEU A CA 1
ATOM 725 C C . LEU A 1 95 ? 5.209 0.156 -16.009 1.00 95.81 95 LEU A C 1
ATOM 727 O O . LEU A 1 95 ? 4.397 -0.188 -15.152 1.00 95.81 95 LEU A O 1
ATOM 731 N N . TYR A 1 96 ? 6.197 1.018 -15.766 1.00 96.25 96 TYR A N 1
ATOM 732 C CA . TYR A 1 96 ? 6.401 1.661 -14.475 1.00 96.25 96 TYR A CA 1
ATOM 733 C C . TYR A 1 96 ? 5.240 2.595 -14.104 1.00 96.25 96 TYR A C 1
ATOM 735 O O . TYR A 1 96 ? 4.662 2.436 -13.029 1.00 96.25 96 TYR A O 1
ATOM 743 N N . THR A 1 97 ? 4.818 3.487 -15.007 1.00 95.56 97 THR A N 1
ATOM 744 C CA . THR A 1 97 ? 3.661 4.374 -14.805 1.00 95.56 97 THR A CA 1
ATOM 745 C C . THR A 1 97 ? 2.392 3.568 -14.524 1.00 95.56 97 THR A C 1
ATOM 747 O O . THR A 1 97 ? 1.670 3.861 -13.575 1.00 95.56 97 THR A O 1
ATOM 750 N N . GLN A 1 98 ? 2.143 2.499 -15.295 1.00 95.56 98 GLN A N 1
ATOM 751 C CA . GLN A 1 98 ? 0.993 1.613 -15.082 1.00 95.56 98 GLN A CA 1
ATOM 752 C C . GLN A 1 98 ? 1.012 0.947 -13.704 1.00 95.56 98 GLN A C 1
ATOM 754 O O . GLN A 1 98 ? -0.028 0.855 -13.060 1.00 95.56 98 GLN A O 1
ATOM 759 N N . TRP A 1 99 ? 2.177 0.493 -13.238 1.00 96.50 99 TRP A N 1
ATOM 760 C CA . TRP A 1 99 ? 2.329 -0.080 -11.902 1.00 96.50 99 TRP A CA 1
ATOM 761 C C . TRP A 1 99 ? 2.113 0.965 -10.798 1.00 96.50 99 TRP A C 1
ATOM 763 O O . TRP A 1 99 ? 1.419 0.685 -9.816 1.00 96.50 99 TRP A O 1
ATOM 773 N N . ARG A 1 100 ? 2.689 2.161 -10.965 1.00 96.44 100 ARG A N 1
ATOM 774 C CA . ARG A 1 100 ? 2.678 3.253 -9.983 1.00 96.44 100 ARG A CA 1
ATOM 775 C C . ARG A 1 100 ? 1.278 3.840 -9.789 1.00 96.44 100 ARG A C 1
ATOM 777 O O . ARG A 1 100 ? 0.868 4.091 -8.660 1.00 96.44 100 ARG A O 1
ATOM 784 N N . GLU A 1 101 ? 0.541 4.013 -10.881 1.00 95.81 101 GLU A N 1
ATOM 785 C CA . GLU A 1 101 ? -0.769 4.684 -10.924 1.00 95.81 101 GLU A CA 1
ATOM 786 C C . GLU A 1 101 ? -1.956 3.706 -10.930 1.00 95.81 101 GLU A C 1
ATOM 788 O O . GLU A 1 101 ? -3.105 4.113 -11.118 1.00 95.81 101 GLU A O 1
ATOM 793 N N . ALA A 1 102 ? -1.689 2.412 -10.732 1.00 95.56 102 ALA A N 1
ATOM 794 C CA . ALA A 1 102 ? -2.720 1.386 -10.652 1.00 95.56 102 ALA A CA 1
ATOM 795 C C . ALA A 1 102 ? -3.712 1.665 -9.515 1.00 95.56 102 ALA A C 1
ATOM 797 O O . ALA A 1 102 ? -3.331 2.056 -8.410 1.00 95.56 102 ALA A O 1
ATOM 798 N N . TYR A 1 103 ? -4.989 1.375 -9.771 1.00 95.81 103 TYR A N 1
ATOM 799 C CA . TYR A 1 103 ? -5.985 1.275 -8.709 1.00 95.81 103 TYR A CA 1
ATOM 800 C C . TYR A 1 103 ? -5.598 0.133 -7.762 1.00 95.81 103 TYR A C 1
ATOM 802 O O . TYR A 1 103 ? -5.233 -0.950 -8.223 1.00 95.81 103 TYR A O 1
ATOM 810 N N . LEU A 1 104 ? -5.682 0.375 -6.454 1.00 97.12 104 LEU A N 1
ATOM 811 C CA . LEU A 1 104 ? -5.394 -0.613 -5.421 1.00 97.12 104 LEU A CA 1
ATOM 812 C C . LEU A 1 104 ? -6.666 -0.826 -4.607 1.00 97.12 104 LEU A C 1
ATOM 814 O O . LEU A 1 104 ? -7.258 0.126 -4.105 1.00 97.12 104 LEU A O 1
ATOM 818 N N . THR A 1 105 ? -7.082 -2.075 -4.465 1.00 97.00 105 THR A N 1
ATOM 819 C CA . THR A 1 105 ? -8.202 -2.423 -3.593 1.00 97.00 105 THR A CA 1
ATOM 820 C C . THR A 1 105 ? -7.818 -2.205 -2.125 1.00 97.00 105 THR A C 1
ATOM 822 O O . THR A 1 105 ? -6.639 -2.224 -1.762 1.00 97.00 105 THR A O 1
ATOM 825 N N . ALA A 1 106 ? -8.803 -1.976 -1.255 1.00 97.69 106 ALA A N 1
ATOM 826 C CA . ALA A 1 106 ? -8.544 -1.660 0.150 1.00 97.69 106 ALA A CA 1
ATOM 827 C C . ALA A 1 106 ? -7.793 -2.784 0.900 1.00 97.69 106 ALA A C 1
ATOM 829 O O . ALA A 1 106 ? -6.929 -2.501 1.726 1.00 97.69 106 ALA A O 1
ATOM 830 N N . ASP A 1 107 ? -8.070 -4.051 0.592 1.00 98.00 107 ASP A N 1
ATOM 831 C CA . ASP A 1 107 ? -7.337 -5.217 1.109 1.00 98.00 107 ASP A CA 1
ATOM 832 C C . ASP A 1 107 ? -5.879 -5.245 0.623 1.00 98.00 107 ASP A C 1
ATOM 834 O O . ASP A 1 107 ? -4.963 -5.444 1.423 1.00 98.00 107 ASP A O 1
ATOM 838 N N . TYR A 1 108 ? -5.636 -4.926 -0.652 1.00 98.06 108 TYR A N 1
ATOM 839 C CA . TYR A 1 108 ? -4.279 -4.786 -1.174 1.00 98.06 108 TYR A CA 1
ATOM 840 C C . TYR A 1 108 ? -3.528 -3.651 -0.466 1.00 98.06 108 TYR A C 1
ATOM 842 O O . TYR A 1 108 ? -2.361 -3.812 -0.112 1.00 98.06 108 TYR A O 1
ATOM 850 N N . VAL A 1 109 ? -4.173 -2.500 -0.238 1.00 98.50 109 VAL A N 1
ATOM 851 C CA . VAL A 1 109 ? -3.570 -1.358 0.475 1.00 98.50 109 VAL A CA 1
ATOM 852 C C . VAL A 1 109 ? -3.224 -1.731 1.915 1.00 98.50 109 VAL A C 1
ATOM 854 O O . VAL A 1 109 ? -2.126 -1.400 2.371 1.00 98.50 109 VAL A O 1
ATOM 857 N N . ARG A 1 110 ? -4.102 -2.459 2.617 1.00 98.50 110 ARG A N 1
ATOM 858 C CA . ARG A 1 110 ? -3.833 -3.003 3.959 1.00 98.50 110 ARG A CA 1
ATOM 859 C C . ARG A 1 110 ? -2.567 -3.858 3.956 1.00 98.50 110 ARG A C 1
ATOM 861 O O . ARG A 1 110 ? -1.641 -3.584 4.722 1.00 98.50 110 ARG A O 1
ATOM 868 N N . ASP A 1 111 ? -2.509 -4.857 3.079 1.00 98.62 111 ASP A N 1
ATOM 869 C CA . ASP A 1 111 ? -1.390 -5.798 3.011 1.00 98.62 111 ASP A CA 1
ATOM 870 C C . ASP A 1 111 ? -0.091 -5.087 2.627 1.00 98.62 111 ASP A C 1
ATOM 872 O O . ASP A 1 111 ? 0.941 -5.249 3.279 1.00 98.62 111 ASP A O 1
ATOM 876 N N . TYR A 1 112 ? -0.148 -4.241 1.598 1.00 98.62 112 TYR A N 1
ATOM 877 C CA . TYR A 1 112 ? 0.995 -3.488 1.098 1.00 98.62 112 TYR A CA 1
ATOM 878 C C . TYR A 1 112 ? 1.582 -2.567 2.172 1.00 98.62 112 TYR A C 1
ATOM 880 O O . TYR A 1 112 ? 2.802 -2.510 2.325 1.00 98.62 112 TYR A O 1
ATOM 888 N N . THR A 1 113 ? 0.730 -1.902 2.957 1.00 98.50 113 THR A N 1
ATOM 889 C CA . THR A 1 113 ? 1.155 -1.015 4.049 1.00 98.50 113 THR A CA 1
ATOM 890 C C . THR A 1 113 ? 1.823 -1.792 5.172 1.00 98.50 113 THR A C 1
ATOM 892 O O . THR A 1 113 ? 2.931 -1.447 5.576 1.00 98.50 113 THR A O 1
ATOM 895 N N . LEU A 1 114 ? 1.203 -2.869 5.659 1.00 98.31 114 LEU A N 1
ATOM 896 C CA . LEU A 1 114 ? 1.777 -3.662 6.747 1.00 98.31 114 LEU A CA 1
ATOM 897 C C . LEU A 1 114 ? 3.097 -4.323 6.337 1.00 98.31 114 LEU A C 1
ATOM 899 O O . LEU A 1 114 ? 4.059 -4.296 7.106 1.00 98.31 114 LEU A O 1
ATOM 903 N N . LEU A 1 115 ? 3.187 -4.851 5.113 1.00 98.50 115 LEU A N 1
ATOM 904 C CA . LEU A 1 115 ? 4.438 -5.401 4.594 1.00 98.50 115 LEU A CA 1
ATOM 905 C C . LEU A 1 115 ? 5.511 -4.311 4.431 1.00 98.50 115 LEU A C 1
ATOM 907 O O . LEU A 1 115 ? 6.665 -4.545 4.785 1.00 98.50 115 LEU A O 1
ATOM 911 N N . TYR A 1 116 ? 5.152 -3.108 3.968 1.00 98.25 116 TYR A N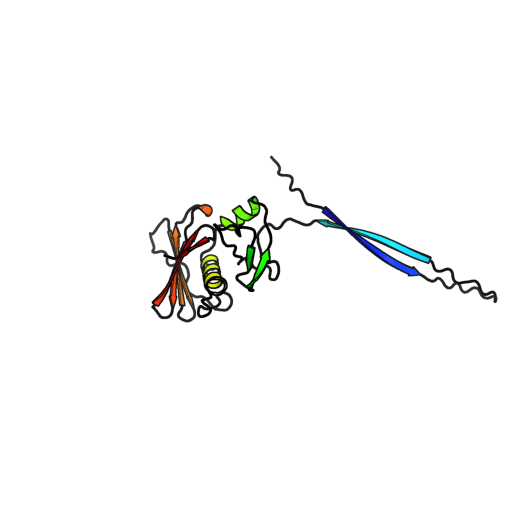 1
ATOM 912 C CA . TYR A 1 116 ? 6.073 -1.969 3.891 1.00 98.25 116 TYR A CA 1
ATOM 913 C C . TYR A 1 116 ? 6.600 -1.559 5.271 1.00 98.25 116 TYR A C 1
ATOM 915 O O . TYR A 1 116 ? 7.810 -1.412 5.452 1.00 98.25 116 TYR A O 1
ATOM 923 N N . LEU A 1 117 ? 5.726 -1.421 6.269 1.00 97.75 117 LEU A N 1
ATOM 924 C CA . LEU A 1 117 ? 6.133 -1.050 7.625 1.00 97.75 117 LEU A CA 1
ATOM 925 C C . LEU A 1 117 ? 7.036 -2.115 8.254 1.00 97.75 117 LEU A C 1
ATOM 927 O O . LEU A 1 117 ? 8.046 -1.788 8.877 1.00 97.75 117 LEU A O 1
ATOM 931 N N . ARG A 1 118 ? 6.727 -3.396 8.040 1.00 97.19 118 ARG A N 1
ATOM 932 C CA . ARG A 1 118 ? 7.549 -4.510 8.525 1.00 97.19 118 ARG A CA 1
ATOM 933 C C . ARG A 1 118 ? 8.904 -4.577 7.831 1.00 97.19 118 ARG A C 1
ATOM 935 O O . ARG A 1 118 ? 9.909 -4.805 8.500 1.00 97.19 118 ARG A O 1
ATOM 942 N N . GLU A 1 119 ? 8.950 -4.450 6.508 1.00 96.44 119 GLU A N 1
ATOM 943 C CA . GLU A 1 119 ? 10.164 -4.718 5.728 1.00 96.44 119 GLU A CA 1
ATOM 944 C C . GLU A 1 119 ? 11.048 -3.490 5.530 1.00 96.44 119 GLU A C 1
ATOM 946 O O . GLU A 1 119 ? 12.266 -3.590 5.646 1.00 96.44 119 GLU A O 1
ATOM 951 N N . ILE A 1 120 ? 10.452 -2.325 5.285 1.00 96.50 120 ILE A N 1
ATOM 952 C CA . ILE A 1 120 ? 11.187 -1.089 5.001 1.00 96.50 120 ILE A CA 1
ATOM 953 C C . ILE A 1 120 ? 11.363 -0.237 6.258 1.00 96.50 120 ILE A C 1
ATOM 955 O O . ILE A 1 120 ? 12.428 0.342 6.452 1.00 96.50 120 ILE A O 1
ATOM 959 N N . LYS A 1 121 ? 10.349 -0.162 7.132 1.00 96.19 121 LYS A N 1
ATOM 960 C CA . LYS A 1 121 ? 10.430 0.608 8.391 1.00 96.19 121 LYS A CA 1
ATOM 961 C C . LYS A 1 121 ? 10.866 -0.219 9.603 1.00 96.19 121 LYS A C 1
ATOM 963 O O . LYS A 1 121 ? 11.057 0.346 10.672 1.00 96.19 121 LYS A O 1
ATOM 968 N N . GLY A 1 122 ? 11.029 -1.534 9.454 1.00 95.44 122 GLY A N 1
ATOM 969 C CA . GLY A 1 122 ? 11.499 -2.413 10.528 1.00 95.44 122 GLY A CA 1
ATOM 970 C C . GLY A 1 122 ? 10.493 -2.650 11.661 1.00 95.44 122 GLY A C 1
ATOM 971 O O . GLY A 1 122 ? 10.875 -3.170 12.706 1.00 95.44 122 GLY A O 1
ATOM 972 N N . MET A 1 123 ? 9.208 -2.327 11.478 1.00 95.25 123 MET A N 1
ATOM 973 C CA . MET A 1 123 ? 8.151 -2.522 12.483 1.00 95.25 123 MET A CA 1
ATOM 974 C C . MET A 1 123 ? 7.713 -3.994 12.559 1.00 95.25 123 MET A C 1
ATOM 976 O O . MET A 1 123 ? 6.582 -4.353 12.230 1.00 95.25 123 MET A O 1
ATOM 980 N N . LYS A 1 124 ? 8.62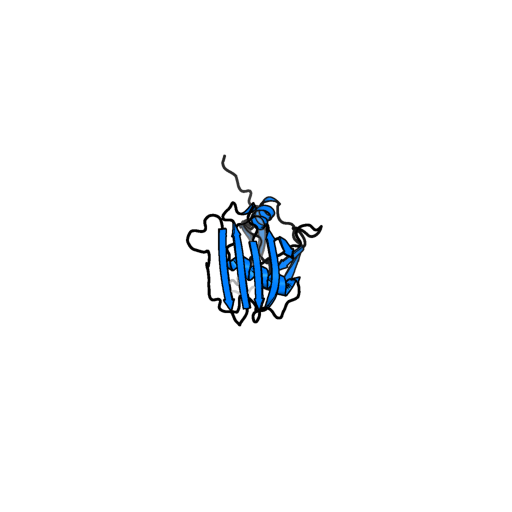9 -4.883 12.958 1.00 93.25 124 LYS A N 1
ATOM 981 C CA . LYS A 1 124 ? 8.424 -6.343 12.962 1.00 93.25 124 LYS A CA 1
ATOM 982 C C . LYS A 1 124 ? 7.376 -6.828 13.978 1.00 93.25 124 LYS A C 1
ATOM 984 O O . LYS A 1 124 ? 6.954 -7.978 13.869 1.00 93.25 124 LYS A O 1
ATOM 989 N N . SER A 1 125 ? 6.946 -5.977 14.912 1.00 93.00 125 SER A N 1
ATOM 990 C CA . SER A 1 125 ? 5.876 -6.260 15.880 1.00 93.00 125 SER A CA 1
ATOM 991 C C . SER A 1 125 ? 4.472 -6.290 15.263 1.00 93.00 125 SER A C 1
ATOM 993 O O . SER A 1 125 ? 3.591 -6.946 15.811 1.00 93.00 125 SER A O 1
ATOM 995 N N . LEU A 1 126 ? 4.249 -5.620 14.125 1.00 95.38 126 LEU A N 1
ATOM 996 C CA . LEU A 1 126 ? 2.977 -5.685 13.395 1.00 95.38 126 LEU A CA 1
ATOM 997 C C . LEU A 1 126 ? 2.758 -7.092 12.813 1.00 95.38 126 LEU A C 1
ATOM 999 O O . LEU A 1 126 ? 3.736 -7.710 12.403 1.00 95.38 126 LEU A O 1
ATOM 1003 N N . PRO A 1 127 ? 1.524 -7.610 12.702 1.00 95.94 127 PRO A N 1
ATOM 1004 C CA . PRO A 1 127 ? 1.278 -8.934 12.131 1.00 95.94 127 PRO A CA 1
ATOM 1005 C C . PRO A 1 127 ? 1.685 -9.014 10.652 1.00 95.94 127 PRO A C 1
ATOM 1007 O O . PRO A 1 127 ? 1.637 -8.023 9.923 1.00 95.94 127 PRO A O 1
ATOM 1010 N N . ASP A 1 128 ? 2.076 -10.208 10.194 1.00 96.94 128 ASP A N 1
ATOM 1011 C CA . ASP A 1 128 ? 2.222 -10.487 8.761 1.00 96.94 128 ASP A CA 1
ATOM 1012 C C . ASP A 1 128 ? 0.820 -10.598 8.142 1.00 96.94 128 ASP A C 1
ATOM 1014 O O . ASP A 1 128 ? 0.104 -11.552 8.458 1.00 96.94 128 ASP A O 1
ATOM 1018 N N . PRO A 1 129 ? 0.404 -9.650 7.281 1.00 97.25 129 PRO A N 1
ATOM 1019 C CA . PRO A 1 129 ? -0.968 -9.594 6.791 1.00 97.25 129 PRO A CA 1
ATOM 1020 C C . PRO A 1 129 ? -1.356 -10.804 5.939 1.00 97.25 129 PRO A C 1
ATOM 1022 O O . PRO A 1 129 ? -2.544 -11.065 5.795 1.00 97.25 129 PRO A O 1
ATOM 1025 N N . LEU A 1 130 ? -0.378 -11.543 5.400 1.00 96.69 130 LEU A N 1
ATOM 1026 C CA . LEU A 1 130 ? -0.604 -12.699 4.530 1.00 96.69 130 LEU A CA 1
ATOM 1027 C C . LEU A 1 130 ? -0.693 -14.028 5.296 1.00 96.69 130 LEU A C 1
ATOM 1029 O O . LEU A 1 130 ? -0.835 -15.078 4.673 1.00 96.69 130 LEU A O 1
ATOM 1033 N N . LYS A 1 131 ? -0.532 -14.006 6.625 1.00 96.81 131 LYS A N 1
ATOM 1034 C CA . LYS A 1 131 ? -0.524 -15.201 7.491 1.00 96.81 131 LYS A CA 1
ATOM 1035 C C . LYS A 1 131 ? -1.549 -15.131 8.620 1.00 96.81 131 LYS A C 1
ATOM 1037 O O . LYS A 1 131 ? -1.492 -15.936 9.545 1.00 96.81 131 LYS A O 1
ATOM 1042 N N . VAL A 1 132 ? -2.429 -14.139 8.583 1.00 97.00 132 VAL A N 1
ATOM 1043 C CA . VAL A 1 132 ? -3.453 -13.916 9.600 1.00 97.00 132 VAL A CA 1
ATOM 1044 C C . VAL A 1 132 ? -4.810 -13.812 8.936 1.00 97.00 132 VAL A C 1
ATOM 1046 O O . VAL A 1 132 ? -4.930 -13.321 7.814 1.00 97.00 132 VAL A O 1
ATOM 1049 N N . GLU A 1 133 ? -5.831 -14.237 9.665 1.00 96.81 133 GLU A N 1
ATOM 1050 C CA . GLU A 1 133 ? -7.209 -14.060 9.241 1.00 96.81 133 GLU A CA 1
ATOM 1051 C C . GLU A 1 133 ? -7.669 -12.640 9.561 1.00 96.81 133 GLU A C 1
ATOM 1053 O O . GLU A 1 133 ? -7.438 -12.117 10.659 1.00 96.81 133 GLU A O 1
ATOM 1058 N N . TRP A 1 134 ? -8.320 -12.011 8.588 1.00 97.38 134 TRP A N 1
ATOM 1059 C CA . TRP A 1 134 ? -8.846 -10.659 8.707 1.00 97.38 134 TRP A CA 1
ATOM 1060 C C . TRP A 1 134 ? -10.363 -10.682 8.807 1.00 97.38 134 TRP A C 1
ATOM 1062 O O . TRP A 1 134 ? -11.045 -11.367 8.052 1.00 97.38 134 TRP A O 1
ATOM 1072 N N . THR A 1 135 ? -10.891 -9.857 9.701 1.00 97.19 135 THR A N 1
ATOM 1073 C CA . THR A 1 135 ? -12.327 -9.576 9.807 1.00 97.19 135 THR A CA 1
ATOM 1074 C C . THR A 1 135 ? -12.601 -8.106 9.503 1.00 97.19 135 THR A C 1
ATOM 1076 O O . THR A 1 135 ? -11.675 -7.292 9.433 1.00 97.19 135 THR A O 1
ATOM 1079 N N . GLY A 1 136 ? -13.874 -7.753 9.333 1.00 94.75 136 GLY A N 1
ATOM 1080 C CA . GLY A 1 136 ? -14.299 -6.401 8.977 1.00 94.75 136 GLY A CA 1
ATOM 1081 C C . GLY A 1 136 ? -14.527 -6.248 7.475 1.00 94.75 136 GLY A C 1
ATOM 1082 O O . GLY A 1 136 ? -14.944 -7.192 6.809 1.00 94.75 136 GLY A O 1
ATOM 1083 N N . GLY A 1 137 ? -14.299 -5.049 6.949 1.00 94.75 137 GLY A N 1
ATOM 1084 C CA . GLY A 1 137 ? -14.610 -4.713 5.563 1.00 94.75 137 GLY A CA 1
ATOM 1085 C C . GLY A 1 137 ? -15.033 -3.259 5.417 1.00 94.75 137 GLY A C 1
ATOM 1086 O O . GLY A 1 137 ? -14.543 -2.387 6.138 1.00 94.75 137 GLY A O 1
ATOM 1087 N N . ARG A 1 138 ? -15.926 -2.994 4.463 1.00 95.31 138 ARG A N 1
ATOM 1088 C CA . ARG A 1 138 ? -16.438 -1.647 4.201 1.00 95.31 138 ARG A CA 1
ATOM 1089 C C . ARG A 1 138 ? -17.247 -1.145 5.398 1.00 95.31 138 ARG A C 1
ATOM 1091 O O . ARG A 1 138 ? -18.158 -1.820 5.862 1.00 95.31 138 ARG A O 1
ATOM 1098 N N . THR A 1 139 ? -16.920 0.053 5.860 1.00 95.00 139 THR A N 1
ATOM 1099 C CA . THR A 1 139 ? -17.569 0.755 6.978 1.00 95.00 139 THR A CA 1
ATOM 1100 C C . THR A 1 139 ? -17.978 2.181 6.603 1.00 95.00 139 THR A C 1
ATOM 1102 O O . THR A 1 139 ? -18.252 2.994 7.483 1.00 95.00 139 THR A O 1
ATOM 1105 N N . THR A 1 140 ? -18.002 2.511 5.304 1.00 90.19 140 THR A N 1
ATOM 1106 C CA . THR A 1 140 ? -18.535 3.786 4.808 1.00 90.19 140 THR A CA 1
ATOM 1107 C C . THR A 1 140 ? -19.930 4.029 5.398 1.00 90.19 140 THR A C 1
ATOM 1109 O O . THR A 1 140 ? -20.798 3.177 5.199 1.00 90.19 140 THR A O 1
ATOM 1112 N N . PRO A 1 141 ? -20.166 5.160 6.088 1.00 86.19 141 PRO A N 1
ATOM 1113 C CA . PRO A 1 141 ? -21.497 5.511 6.564 1.00 86.19 141 PRO A CA 1
ATOM 1114 C C . PRO A 1 141 ? -22.514 5.538 5.423 1.00 86.19 141 PRO A C 1
ATOM 1116 O O . PRO A 1 141 ? -22.208 5.996 4.317 1.00 86.19 141 PRO A O 1
ATOM 1119 N N . GLU A 1 142 ? -23.729 5.071 5.696 1.00 80.31 142 GLU A N 1
ATOM 1120 C CA . GLU A 1 142 ? -24.820 5.147 4.727 1.00 80.31 142 GLU A CA 1
ATOM 1121 C C . GLU A 1 142 ? -25.091 6.608 4.336 1.00 80.31 142 GLU A C 1
ATOM 1123 O O . GLU A 1 142 ? -25.026 7.518 5.163 1.00 80.31 142 GLU A O 1
ATOM 1128 N N . GLY A 1 143 ? -25.341 6.849 3.047 1.00 74.81 143 GLY A N 1
ATOM 1129 C CA . GLY A 1 143 ? -25.574 8.193 2.507 1.00 74.81 143 GLY A CA 1
ATOM 1130 C C . GLY A 1 143 ? -24.315 9.027 2.232 1.00 74.81 143 GLY A C 1
ATOM 1131 O O . GLY A 1 143 ? -24.425 10.077 1.599 1.00 74.81 143 GLY A O 1
ATOM 1132 N N . LEU A 1 144 ? -23.114 8.576 2.621 1.00 81.06 144 LEU A N 1
ATOM 1133 C CA . LEU A 1 144 ? -21.869 9.267 2.274 1.00 81.06 144 LEU A CA 1
ATOM 1134 C C . LEU A 1 144 ? -21.421 8.900 0.850 1.00 81.06 144 LEU A C 1
ATOM 1136 O O . LEU A 1 144 ? -20.952 7.792 0.588 1.00 81.06 144 LEU A O 1
ATOM 1140 N N . ILE A 1 145 ? -21.538 9.854 -0.073 1.00 83.50 145 ILE A N 1
ATOM 1141 C CA . ILE A 1 145 ? -21.111 9.705 -1.471 1.00 83.50 145 ILE A CA 1
ATOM 1142 C C . ILE A 1 145 ? -19.710 10.303 -1.652 1.00 83.50 145 ILE A C 1
ATOM 1144 O O . ILE A 1 145 ? -19.345 11.288 -1.015 1.00 83.50 145 ILE A O 1
ATOM 1148 N N . GLY A 1 146 ? -18.911 9.703 -2.539 1.00 89.06 146 GLY A N 1
ATOM 1149 C CA . GLY A 1 146 ? -17.618 10.252 -2.960 1.00 89.06 146 GLY A CA 1
ATOM 1150 C C . GLY A 1 146 ? -16.417 9.820 -2.117 1.00 89.06 146 GLY A C 1
ATOM 1151 O O . GLY A 1 146 ? -15.291 10.188 -2.447 1.00 89.06 146 GLY A O 1
ATOM 1152 N N . SER A 1 147 ? -16.609 8.997 -1.084 1.00 92.62 147 SER A N 1
ATOM 1153 C CA . SER A 1 147 ? -15.507 8.358 -0.357 1.00 92.62 147 SER A CA 1
ATOM 1154 C C . SER A 1 147 ? -15.858 6.952 0.109 1.00 92.62 147 SER A C 1
ATOM 1156 O O . SER A 1 147 ? -17.028 6.603 0.272 1.00 92.62 147 SER A O 1
ATOM 1158 N N . GLU A 1 148 ? -14.831 6.140 0.327 1.00 95.38 148 GLU A N 1
ATOM 1159 C CA . GLU A 1 148 ? -14.960 4.844 0.967 1.00 95.38 148 GLU A CA 1
ATOM 1160 C C . GLU A 1 148 ? -14.102 4.763 2.219 1.00 95.38 148 GLU A C 1
ATOM 1162 O O . GLU A 1 148 ? -12.983 5.278 2.263 1.00 95.38 148 GLU A O 1
ATOM 1167 N N . THR A 1 149 ? -14.642 4.084 3.226 1.00 97.25 149 THR A N 1
ATOM 1168 C CA . THR A 1 149 ? -13.931 3.733 4.448 1.00 97.25 149 THR A CA 1
ATOM 1169 C C . THR A 1 149 ? -13.999 2.224 4.624 1.00 97.25 149 THR A C 1
ATOM 1171 O O . THR A 1 149 ? -15.065 1.624 4.486 1.00 97.25 149 THR A O 1
ATOM 1174 N N . TYR A 1 150 ? -12.859 1.616 4.926 1.00 98.06 150 TYR A N 1
ATOM 1175 C CA . TYR A 1 150 ? -12.733 0.212 5.291 1.00 98.06 150 TYR A CA 1
ATOM 1176 C C . TYR A 1 150 ? -12.038 0.108 6.641 1.00 98.06 150 TYR A C 1
ATOM 1178 O O . TYR A 1 150 ? -11.097 0.854 6.911 1.00 98.06 150 TYR A O 1
ATOM 1186 N N . ALA A 1 151 ? -12.471 -0.840 7.465 1.00 98.00 151 ALA A N 1
ATOM 1187 C CA . ALA A 1 151 ? -11.810 -1.191 8.712 1.00 98.00 151 ALA A CA 1
ATOM 1188 C C . ALA A 1 151 ? -11.581 -2.702 8.760 1.00 98.00 151 ALA A C 1
ATOM 1190 O O . ALA A 1 151 ? -12.533 -3.486 8.728 1.00 98.00 151 ALA A O 1
ATOM 1191 N N . TYR A 1 152 ? -10.315 -3.098 8.854 1.00 98.19 152 TYR A N 1
ATOM 1192 C CA . TYR A 1 152 ? -9.885 -4.488 8.959 1.00 98.19 152 TYR A CA 1
ATOM 1193 C C . TYR A 1 152 ? -9.318 -4.759 10.345 1.00 98.19 152 TYR A C 1
ATOM 1195 O O . TYR A 1 152 ? -8.549 -3.951 10.860 1.00 98.19 152 TYR A O 1
ATOM 1203 N N . LYS A 1 153 ? -9.670 -5.897 10.942 1.00 97.44 153 LYS A N 1
ATOM 1204 C CA . LYS A 1 153 ? -9.269 -6.256 12.306 1.00 97.44 153 LYS A CA 1
ATOM 1205 C C . LYS A 1 153 ? -8.654 -7.651 12.353 1.00 97.44 153 LYS A C 1
ATOM 1207 O O . LYS A 1 153 ? -9.205 -8.586 11.769 1.00 97.44 153 LYS A O 1
ATOM 1212 N N . THR A 1 154 ? -7.545 -7.791 13.074 1.00 97.06 154 THR A N 1
ATOM 1213 C CA . THR A 1 154 ? -6.915 -9.081 13.400 1.00 97.06 154 THR A CA 1
ATOM 1214 C C . THR A 1 154 ? -6.030 -8.941 14.638 1.00 97.06 154 THR A C 1
ATOM 1216 O O . THR A 1 154 ? -5.357 -7.927 14.780 1.00 97.06 154 THR A O 1
ATOM 1219 N N . ASN A 1 155 ? -6.009 -9.926 15.541 1.00 91.81 155 ASN A N 1
ATOM 1220 C CA . ASN A 1 155 ? -5.058 -10.002 16.666 1.00 91.81 155 ASN A CA 1
ATOM 1221 C C . ASN A 1 155 ? -4.859 -8.688 17.466 1.00 91.81 155 ASN A C 1
ATOM 1223 O O . ASN A 1 155 ? -3.739 -8.341 17.833 1.00 91.81 155 ASN A O 1
ATOM 1227 N N . GLY A 1 156 ? -5.933 -7.926 17.710 1.00 92.81 156 GLY A N 1
ATOM 1228 C CA . GLY A 1 156 ? -5.868 -6.642 18.428 1.00 92.81 156 GLY A CA 1
ATOM 1229 C C . GLY A 1 156 ? -5.286 -5.464 17.629 1.00 92.81 156 GLY A C 1
ATOM 1230 O O . GLY A 1 156 ? -5.080 -4.392 18.201 1.00 92.81 156 GLY A O 1
ATOM 1231 N N . VAL A 1 157 ? -5.046 -5.652 16.329 1.00 97.38 157 VAL A N 1
ATOM 1232 C CA . VAL A 1 157 ? -4.653 -4.630 15.356 1.00 97.38 157 VAL A CA 1
ATOM 1233 C C . VAL A 1 157 ? -5.846 -4.267 14.476 1.00 97.38 157 VAL A C 1
ATOM 1235 O O . VAL A 1 157 ? -6.510 -5.145 13.918 1.00 97.38 157 VAL A O 1
ATOM 1238 N N . THR A 1 158 ? -6.085 -2.969 14.319 1.00 98.12 158 THR A N 1
ATOM 1239 C CA . THR A 1 158 ? -7.087 -2.412 13.408 1.00 98.12 158 THR A CA 1
ATOM 1240 C C . THR A 1 158 ? -6.384 -1.584 12.341 1.00 98.12 158 THR A C 1
ATOM 1242 O O . THR A 1 158 ? -5.579 -0.713 12.660 1.00 98.12 158 THR A O 1
ATOM 1245 N N . VAL A 1 159 ? -6.695 -1.838 11.071 1.00 98.38 159 VAL A N 1
ATOM 1246 C CA . VAL A 1 159 ? -6.254 -1.025 9.933 1.00 98.38 159 VAL A CA 1
ATOM 1247 C C . VAL A 1 159 ? -7.472 -0.340 9.336 1.00 98.38 159 VAL A C 1
ATOM 1249 O O . VAL A 1 159 ? -8.353 -1.004 8.786 1.00 98.38 159 VAL A O 1
ATOM 1252 N N . THR A 1 160 ? -7.499 0.984 9.419 1.00 98.38 160 THR A N 1
ATOM 1253 C CA . THR A 1 160 ? -8.551 1.821 8.843 1.00 98.38 160 THR A CA 1
ATOM 1254 C C . THR A 1 160 ? -8.018 2.511 7.600 1.00 98.38 160 THR A C 1
ATOM 1256 O O . THR A 1 160 ? -6.948 3.116 7.634 1.00 98.38 160 THR A O 1
ATOM 1259 N N . ILE A 1 161 ? -8.757 2.419 6.498 1.00 98.44 161 ILE A N 1
ATOM 1260 C CA . ILE A 1 161 ? -8.391 2.988 5.200 1.00 98.44 161 ILE A CA 1
ATOM 1261 C C . ILE A 1 161 ? -9.546 3.857 4.725 1.00 98.44 161 ILE A C 1
ATOM 1263 O O . ILE A 1 161 ? -10.656 3.362 4.555 1.00 98.44 161 ILE A O 1
ATOM 1267 N N . ASN A 1 162 ? -9.281 5.136 4.482 1.00 97.56 162 ASN A N 1
ATOM 1268 C CA . ASN A 1 162 ? -10.241 6.083 3.927 1.00 97.56 162 ASN A CA 1
ATOM 1269 C C . ASN A 1 162 ? -9.693 6.692 2.633 1.00 97.56 162 ASN A C 1
ATOM 1271 O O . ASN A 1 162 ? -8.538 7.119 2.589 1.00 97.56 162 ASN A O 1
ATOM 1275 N N . TYR A 1 163 ? -10.502 6.742 1.579 1.00 96.75 163 TYR A N 1
ATOM 1276 C CA . TYR A 1 163 ? -10.087 7.311 0.297 1.00 96.75 163 TYR A CA 1
ATOM 1277 C C . TYR A 1 163 ? -11.268 7.859 -0.513 1.00 96.75 163 TYR A C 1
ATOM 1279 O O . TYR A 1 163 ? -12.395 7.385 -0.360 1.00 96.75 163 TYR A O 1
ATOM 1287 N N . PRO A 1 164 ? -11.043 8.859 -1.386 1.00 95.88 164 PRO A N 1
ATOM 1288 C CA . PRO A 1 164 ? -12.075 9.363 -2.285 1.00 95.88 164 PRO A CA 1
ATOM 1289 C C . PRO A 1 164 ? -12.341 8.392 -3.444 1.00 95.88 164 PRO A C 1
ATOM 1291 O O . PRO A 1 164 ? -11.416 7.781 -3.981 1.00 95.88 164 PRO A O 1
ATOM 1294 N N . VAL A 1 165 ? -13.593 8.309 -3.894 1.00 92.50 165 VAL A N 1
ATOM 1295 C CA . VAL A 1 165 ? -13.964 7.562 -5.107 1.00 92.50 165 VAL A CA 1
ATOM 1296 C C . VAL A 1 165 ? -13.687 8.446 -6.324 1.00 92.50 165 VAL A C 1
ATOM 1298 O O . VAL A 1 165 ? -14.488 9.303 -6.685 1.00 92.50 165 VAL A O 1
ATOM 1301 N N . THR A 1 166 ? -12.512 8.279 -6.930 1.00 93.75 166 THR A N 1
ATOM 1302 C CA . THR A 1 166 ? -12.043 9.064 -8.086 1.00 93.75 166 THR A CA 1
ATOM 1303 C C . THR A 1 166 ? -11.187 8.203 -9.024 1.00 93.75 166 THR A C 1
ATOM 1305 O O . THR A 1 166 ? -11.050 6.995 -8.830 1.00 93.75 166 THR A O 1
ATOM 1308 N N . LEU A 1 167 ? -10.603 8.808 -10.061 1.00 92.12 167 LEU A N 1
ATOM 1309 C CA . LEU A 1 167 ? -9.661 8.137 -10.956 1.00 92.12 167 LEU A CA 1
ATOM 1310 C C . LEU A 1 167 ? -8.460 7.599 -10.173 1.00 92.12 167 LEU A C 1
ATOM 1312 O O . LEU A 1 167 ? -7.865 8.331 -9.388 1.00 92.12 167 LEU A O 1
ATOM 1316 N N . ALA A 1 168 ? -8.051 6.364 -10.470 1.00 91.88 168 ALA A N 1
ATOM 1317 C CA . ALA A 1 168 ? -6.971 5.644 -9.786 1.00 91.88 168 ALA A CA 1
ATOM 1318 C C . ALA A 1 168 ? -5.715 6.492 -9.511 1.00 91.88 168 ALA A C 1
ATOM 1320 O O . ALA A 1 168 ? -5.240 6.557 -8.380 1.00 91.88 168 ALA A O 1
ATOM 1321 N N . LYS A 1 169 ? -5.240 7.218 -10.531 1.00 93.19 169 LYS A N 1
ATOM 1322 C CA . LYS A 1 169 ? -4.048 8.078 -10.462 1.00 93.19 169 LYS A CA 1
ATOM 1323 C C . LYS A 1 169 ? -4.140 9.239 -9.460 1.00 93.19 169 LYS A C 1
ATOM 1325 O O . LYS A 1 169 ? -3.110 9.812 -9.119 1.00 93.19 169 LYS A O 1
ATOM 1330 N N . ASN A 1 170 ? -5.351 9.584 -9.017 1.00 95.50 170 ASN A N 1
ATOM 1331 C CA . ASN A 1 170 ? -5.651 10.687 -8.103 1.00 95.50 170 ASN A CA 1
ATOM 1332 C C . ASN A 1 170 ? -6.057 10.201 -6.697 1.00 95.50 170 ASN A C 1
ATOM 1334 O O . ASN A 1 170 ? -6.362 11.028 -5.838 1.00 95.50 170 ASN A O 1
ATOM 1338 N N . ILE A 1 171 ? -6.110 8.887 -6.448 1.00 96.94 171 ILE A N 1
ATOM 1339 C CA . ILE A 1 171 ? -6.529 8.356 -5.147 1.00 96.94 171 ILE A CA 1
ATOM 1340 C C . ILE A 1 171 ? -5.390 8.498 -4.138 1.00 96.94 171 ILE A C 1
ATOM 1342 O O . ILE A 1 171 ? -4.308 7.940 -4.318 1.00 96.94 171 ILE A O 1
ATOM 1346 N N . ILE A 1 172 ? -5.675 9.197 -3.040 1.00 97.62 172 ILE A N 1
ATOM 1347 C CA . ILE A 1 172 ? -4.828 9.245 -1.848 1.00 97.62 172 ILE A CA 1
ATOM 1348 C C . ILE A 1 172 ? -5.520 8.419 -0.766 1.00 97.62 172 ILE A C 1
ATOM 1350 O O . ILE A 1 172 ? -6.579 8.809 -0.271 1.00 97.62 172 ILE A O 1
ATOM 1354 N N . TYR A 1 173 ? -4.920 7.293 -0.387 1.00 98.12 173 TYR A N 1
ATOM 1355 C CA . TYR A 1 173 ? -5.408 6.478 0.722 1.00 98.12 173 TYR A CA 1
ATOM 1356 C C . TYR A 1 173 ? -4.882 7.062 2.027 1.00 98.12 173 TYR A C 1
ATOM 1358 O O . TYR A 1 173 ? -3.671 7.149 2.218 1.00 98.12 173 TYR A O 1
ATOM 1366 N N . LYS A 1 174 ? -5.776 7.458 2.929 1.00 98.12 174 LYS A N 1
ATOM 1367 C CA . LYS A 1 174 ? -5.454 7.797 4.318 1.00 98.12 174 LYS A CA 1
ATOM 1368 C C . LYS A 1 174 ? -5.545 6.523 5.138 1.00 98.12 174 LYS A C 1
ATOM 1370 O O . LYS A 1 174 ? -6.562 5.835 5.072 1.00 98.12 174 LYS A O 1
ATOM 1375 N N . ILE A 1 175 ? -4.484 6.197 5.862 1.00 98.56 175 ILE A N 1
ATOM 1376 C CA . ILE A 1 175 ? -4.354 4.908 6.528 1.00 98.56 175 ILE A CA 1
ATOM 1377 C C . ILE A 1 175 ? -3.961 5.145 7.984 1.00 98.56 175 ILE A C 1
ATOM 1379 O O . ILE A 1 175 ? -2.977 5.829 8.268 1.00 98.56 175 ILE A O 1
ATOM 1383 N N . THR A 1 176 ? -4.714 4.535 8.890 1.00 98.31 176 THR A N 1
ATOM 1384 C CA . THR A 1 176 ? -4.454 4.543 10.330 1.00 98.31 176 THR A CA 1
ATOM 1385 C C . THR A 1 176 ? -4.337 3.104 10.801 1.00 98.31 176 THR A C 1
ATOM 1387 O O . THR A 1 176 ? -5.174 2.265 10.466 1.00 98.31 176 THR A O 1
ATOM 1390 N N . ILE A 1 177 ? -3.287 2.812 11.560 1.00 98.06 177 ILE A N 1
ATOM 1391 C CA . ILE A 1 177 ? -3.055 1.507 12.165 1.00 98.06 177 ILE A CA 1
ATOM 1392 C C . ILE A 1 177 ? -3.055 1.688 13.671 1.00 98.06 177 ILE A C 1
ATOM 1394 O O . ILE A 1 177 ? -2.246 2.431 14.232 1.00 98.06 177 ILE A O 1
ATOM 1398 N N . GLU A 1 178 ? -3.949 0.963 14.319 1.00 97.56 178 GLU A N 1
ATOM 1399 C CA . GLU A 1 178 ? -4.089 0.916 15.763 1.00 97.56 178 GLU A CA 1
ATOM 1400 C C . GLU A 1 178 ? -3.714 -0.474 16.256 1.00 97.56 178 GLU A C 1
ATOM 1402 O O . GLU A 1 178 ? -4.053 -1.476 15.633 1.00 97.56 178 GLU A O 1
ATOM 1407 N N . SER A 1 179 ? -3.031 -0.544 17.390 1.00 95.44 179 SER A N 1
ATOM 1408 C CA . SER A 1 179 ? -2.722 -1.787 18.088 1.00 95.44 179 SER A CA 1
ATOM 1409 C C . SER A 1 179 ? -3.051 -1.603 19.559 1.00 95.44 179 SER A C 1
ATOM 1411 O O . SER A 1 179 ? -2.593 -0.642 20.177 1.00 95.44 179 SER A O 1
ATOM 1413 N N . GLN A 1 180 ? -3.852 -2.508 20.126 1.00 91.19 180 GLN A N 1
ATOM 1414 C CA . GLN A 1 180 ? -4.272 -2.452 21.535 1.00 91.19 180 GLN A CA 1
ATOM 1415 C C . GLN A 1 180 ? -4.907 -1.099 21.921 1.00 91.19 180 GLN A C 1
ATOM 1417 O O . GLN A 1 180 ? -4.660 -0.561 22.999 1.00 91.19 180 GLN A O 1
ATOM 1422 N N . GLY A 1 181 ? -5.701 -0.522 21.011 1.00 87.12 181 GLY A N 1
ATOM 1423 C CA . GLY A 1 181 ? -6.393 0.754 21.225 1.00 87.12 181 GLY A CA 1
ATOM 1424 C C . GLY A 1 181 ? -5.507 2.001 21.142 1.00 87.12 181 GLY A C 1
ATOM 1425 O O . GLY A 1 181 ? -5.965 3.086 21.485 1.00 87.12 181 GLY A O 1
ATOM 1426 N N . LYS A 1 182 ? -4.249 1.875 20.700 1.00 94.50 182 LYS A N 1
ATOM 1427 C CA . LYS A 1 182 ? -3.343 3.007 20.462 1.00 94.50 182 LYS A CA 1
ATOM 1428 C C . LYS A 1 182 ? -2.954 3.083 18.994 1.00 94.50 182 LYS A C 1
ATOM 1430 O O . LYS A 1 182 ? -2.594 2.065 18.404 1.00 94.50 182 LYS A O 1
ATOM 1435 N N . THR A 1 183 ? -2.950 4.284 18.425 1.00 96.31 183 THR A N 1
ATOM 1436 C CA . THR A 1 183 ? -2.409 4.521 17.083 1.00 96.31 183 THR A CA 1
ATOM 1437 C C . THR A 1 183 ? -0.908 4.255 17.084 1.00 96.31 183 THR A C 1
ATOM 1439 O O . THR A 1 183 ? -0.149 4.939 17.766 1.00 96.31 183 THR A O 1
ATOM 1442 N N . VAL A 1 184 ? -0.481 3.247 16.327 1.00 96.25 184 VAL A N 1
ATOM 1443 C CA . VAL A 1 184 ? 0.938 2.898 16.153 1.00 96.25 184 VAL A CA 1
ATOM 1444 C C . VAL A 1 184 ? 1.517 3.491 14.877 1.00 96.25 184 VAL A C 1
ATOM 1446 O O . VAL A 1 184 ? 2.729 3.672 14.781 1.00 96.25 184 VAL A O 1
ATOM 1449 N N . TRP A 1 185 ? 0.666 3.800 13.897 1.00 97.31 185 TRP A N 1
ATOM 1450 C CA . TRP A 1 185 ? 1.077 4.473 12.675 1.00 97.31 185 TRP A CA 1
ATOM 1451 C C . TRP A 1 185 ? -0.102 5.196 12.011 1.00 97.31 185 TRP A C 1
ATOM 1453 O O . TRP A 1 185 ? -1.206 4.658 11.938 1.00 97.31 185 TRP A O 1
ATOM 1463 N N . GLU A 1 186 ? 0.149 6.391 11.484 1.00 97.81 186 GLU A N 1
ATOM 1464 C CA . GLU A 1 186 ? -0.768 7.128 10.613 1.00 97.81 186 GLU A CA 1
ATOM 1465 C C . GLU A 1 186 ? 0.015 7.656 9.409 1.00 97.81 186 GLU A C 1
ATOM 1467 O O . GLU A 1 186 ? 1.124 8.176 9.542 1.00 97.81 186 GLU A O 1
ATOM 1472 N N . GLY A 1 187 ? -0.561 7.538 8.219 1.00 97.88 187 GLY A N 1
ATOM 1473 C CA . GLY A 1 187 ? 0.053 8.075 7.018 1.00 97.88 187 GLY A CA 1
ATOM 1474 C C . GLY A 1 187 ? -0.854 8.013 5.805 1.00 97.88 187 GLY A C 1
ATOM 1475 O O . GLY A 1 187 ? -2.067 7.800 5.891 1.00 97.88 187 GLY A O 1
ATOM 1476 N N . GLN A 1 188 ? -0.249 8.243 4.649 1.00 98.00 188 GLN A N 1
ATOM 1477 C CA . GLN A 1 188 ? -0.927 8.244 3.369 1.00 98.00 188 GLN A CA 1
ATOM 1478 C C . GLN A 1 188 ? -0.170 7.396 2.354 1.00 98.00 188 GLN A C 1
ATOM 1480 O O . GLN A 1 188 ? 1.054 7.263 2.406 1.00 98.00 188 GLN A O 1
ATOM 1485 N N . LEU A 1 189 ? -0.922 6.837 1.413 1.00 98.19 189 LEU A N 1
ATOM 1486 C CA . LEU A 1 189 ? -0.405 6.170 0.230 1.00 98.19 189 LEU A CA 1
ATOM 1487 C C . LEU A 1 189 ? -0.944 6.890 -1.003 1.00 98.19 189 LEU A C 1
ATOM 1489 O O . LEU A 1 189 ? -2.154 6.927 -1.226 1.00 98.19 189 LEU A O 1
ATOM 1493 N N . PHE A 1 190 ? -0.050 7.440 -1.815 1.00 97.50 190 PHE A N 1
ATOM 1494 C CA . PHE A 1 190 ? -0.379 8.063 -3.093 1.00 97.50 190 PHE A CA 1
ATOM 1495 C C . PHE A 1 190 ? 0.557 7.506 -4.155 1.00 97.50 190 PHE A C 1
ATOM 1497 O O . PHE A 1 190 ? 1.770 7.551 -3.982 1.00 97.50 190 PHE A O 1
ATOM 1504 N N . GLN A 1 191 ? 0.012 6.927 -5.229 1.00 96.19 191 GLN A N 1
ATOM 1505 C CA . GLN A 1 191 ? 0.821 6.376 -6.325 1.00 96.19 191 GLN A CA 1
ATOM 1506 C C . GLN A 1 191 ? 1.959 5.443 -5.845 1.00 96.19 191 GLN A C 1
ATOM 1508 O O . GLN A 1 191 ? 3.109 5.550 -6.262 1.00 96.19 191 GLN A O 1
ATOM 1513 N N . ARG A 1 192 ? 1.637 4.541 -4.902 1.00 96.81 192 ARG A N 1
ATOM 1514 C CA . ARG A 1 192 ? 2.566 3.614 -4.215 1.00 96.81 192 ARG A CA 1
ATOM 1515 C C . ARG A 1 192 ? 3.687 4.260 -3.384 1.00 96.81 192 ARG A C 1
ATOM 1517 O O . ARG A 1 192 ? 4.517 3.528 -2.839 1.00 96.81 192 ARG A O 1
ATOM 1524 N N . GLN A 1 193 ? 3.685 5.580 -3.232 1.00 96.94 193 GLN A N 1
ATOM 1525 C CA . GLN A 1 193 ? 4.564 6.324 -2.341 1.00 96.94 193 GLN A CA 1
ATOM 1526 C C . GLN A 1 193 ? 3.894 6.508 -0.976 1.00 96.94 193 GLN A C 1
ATOM 1528 O O . GLN A 1 193 ? 2.764 6.992 -0.886 1.00 96.94 193 GLN A O 1
ATOM 1533 N N . PHE A 1 194 ? 4.597 6.117 0.087 1.00 96.75 194 PHE A N 1
ATO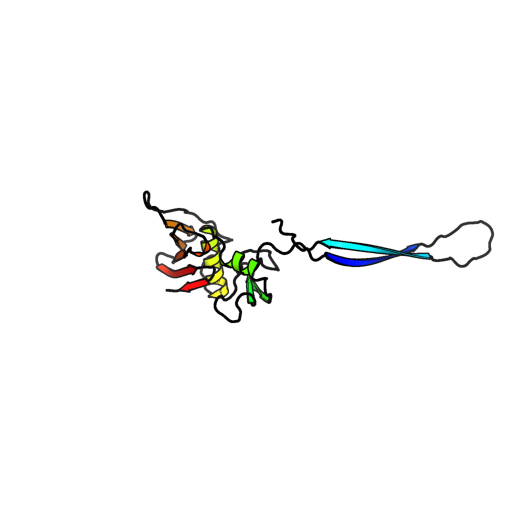M 1534 C CA . PHE A 1 194 ? 4.144 6.319 1.461 1.00 96.75 194 PHE A CA 1
ATOM 1535 C C . PHE A 1 194 ? 4.652 7.651 2.007 1.00 96.75 194 PHE A C 1
ATOM 1537 O O . PHE A 1 194 ? 5.857 7.909 1.983 1.00 96.75 194 PHE A O 1
ATOM 1544 N N . THR A 1 195 ? 3.755 8.445 2.581 1.00 94.38 195 THR A N 1
ATOM 1545 C CA . THR A 1 195 ? 4.086 9.640 3.365 1.00 94.38 195 THR A CA 1
ATOM 1546 C C . THR A 1 195 ? 3.537 9.478 4.778 1.00 94.38 195 THR A C 1
ATOM 1548 O O . THR A 1 195 ? 2.437 8.967 4.979 1.00 94.38 195 THR A O 1
ATOM 1551 N N . GLN A 1 196 ? 4.332 9.846 5.779 1.00 87.06 196 GLN A N 1
ATOM 1552 C CA . GLN A 1 196 ? 3.911 9.827 7.178 1.00 87.06 196 GLN A CA 1
ATOM 1553 C C . GLN A 1 196 ? 3.519 11.248 7.585 1.00 87.06 196 GLN A C 1
ATOM 1555 O O . GLN A 1 196 ? 4.151 12.199 7.119 1.00 87.06 196 GLN A O 1
ATOM 1560 N N . LYS A 1 197 ? 2.466 11.371 8.392 1.00 66.62 197 LYS A N 1
ATOM 1561 C CA . LYS A 1 197 ? 2.089 12.641 9.015 1.00 66.62 197 LYS A CA 1
ATOM 1562 C C . LYS A 1 197 ? 2.834 12.861 10.323 1.00 66.62 197 LYS A C 1
ATOM 1564 O O . LYS A 1 197 ? 3.158 11.848 10.983 1.00 66.62 197 LYS A O 1
#

Secondary structure (DSSP, 8-state):
------PPEEEEEEEEEEEEE-----SS---PPP-EEEEEEEEEEEEE-PPPSS---TTT--S-EE--TTSTTTTTEEEETTT--EEE-PPPHHHHHHHHT----HHHHHHHHHHHHHHTS--TTS--TTSS--EEEE-PPTT--SEEEEEEEETTEEEEEEEESS-GGG-EEEEEEEETTEEEEEEEEETTEEEE-

Sequence (197 aa):
MSSRRSFLKYAVVVVVSAVVTAAGTWGIALSMPAKTVTVEKTVTTTVTVTPPTTITCLTCGSTYVYTPIGTKSENFEWTCLRCGYRWKKTYPEKLYTQWREAYLTADYVRDYTLLYLREIKGMKSLPDPLKVEWTGGRTTPEGLIGSETYAYKTNGVTVTINYPVTLAKNIIYKITIESQGKTVWEGQLFQRQFTQK